Protein AF-0000000084948720 (afdb_homodimer)

Organism: Flavobacterium columnare (strain ATCC 49512 / CIP 103533 / TG 44/87) (NCBI:txid1041826)

Foldseek 3Di:
DPDDDDDDPPDDDDDDLVVVDDPPDCLVVLLVCLVPDDLVVLPNDPVLVPPPDPPQPDPSLLSSLVVVCVVVVHDQLQVSLVCLQPPSSNCSSNVSDRDHSVSNVVSCVVCVSSSVSVVVVVVVVVCVVCVVVCPPD/DPDDDDDDPPDDDDDDLVVVDDPPDCLVVLLVCLVPDDLVVLPNDPVLVPPPDPPRPDPSLLSSLVVVCVVVVHDQLQVSLVCLQPPSSNCSSNVSDRDHSVSNVVSCVVCVSSSVSVVVVVVVVVCVVCVVVCPPD

Structure (mmCIF, N/CA/C/O backbone):
data_AF-0000000084948720-model_v1
#
loop_
_entity.id
_entity.type
_entity.pdbx_description
1 polymer 'Transposase IS1182 family protein'
#
loop_
_atom_site.group_PDB
_atom_site.id
_atom_site.type_symbol
_atom_site.label_atom_id
_atom_site.label_alt_id
_atom_site.label_comp_id
_atom_site.label_asym_id
_atom_site.label_entity_id
_atom_site.label_seq_id
_atom_site.pdbx_PDB_ins_code
_atom_site.Cartn_x
_atom_site.Cartn_y
_atom_site.Cartn_z
_atom_site.occupancy
_atom_site.B_iso_or_equiv
_atom_site.auth_seq_id
_atom_site.auth_comp_id
_atom_site.auth_asym_id
_atom_site.auth_atom_id
_atom_site.pdbx_PDB_model_num
ATOM 1 N N . MET A 1 1 ? 8.641 -20.406 -23.344 1 39.19 1 MET A N 1
ATOM 2 C CA . MET A 1 1 ? 7.688 -19.406 -22.875 1 39.19 1 MET A CA 1
ATOM 3 C C . MET A 1 1 ? 8.391 -18.312 -22.078 1 39.19 1 MET A C 1
ATOM 5 O O . MET A 1 1 ? 9.242 -18.609 -21.234 1 39.19 1 MET A O 1
ATOM 9 N N . GLN A 1 2 ? 8.789 -17.219 -22.797 1 51.12 2 GLN A N 1
ATOM 10 C CA . GLN A 1 2 ? 9.609 -16.188 -22.156 1 51.12 2 GLN A CA 1
ATOM 11 C C . GLN A 1 2 ? 8.922 -15.609 -20.938 1 51.12 2 GLN A C 1
ATOM 13 O O . GLN A 1 2 ? 7.828 -15.055 -21.031 1 51.12 2 GLN A O 1
ATOM 18 N N . HIS A 1 3 ? 9.008 -16.359 -19.766 1 65.44 3 HIS A N 1
ATOM 19 C CA . HIS A 1 3 ? 8.344 -15.93 -18.547 1 65.44 3 HIS A CA 1
ATOM 20 C C . HIS A 1 3 ? 8.984 -14.648 -18 1 65.44 3 HIS A C 1
ATOM 22 O O . HIS A 1 3 ? 10.203 -14.477 -18.078 1 65.44 3 HIS A O 1
ATOM 28 N N . ILE A 1 4 ? 8.117 -13.648 -17.891 1 74.69 4 ILE A N 1
ATOM 29 C CA . ILE A 1 4 ? 8.586 -12.453 -17.203 1 74.69 4 ILE A CA 1
ATOM 30 C C . ILE A 1 4 ? 9.219 -12.836 -15.859 1 74.69 4 ILE A C 1
ATOM 32 O O . ILE A 1 4 ? 8.625 -13.578 -15.078 1 74.69 4 ILE A O 1
ATOM 36 N N . GLN A 1 5 ? 10.523 -12.477 -15.758 1 80.56 5 GLN A N 1
ATOM 37 C CA . GLN A 1 5 ? 11.234 -12.789 -14.523 1 80.56 5 GLN A CA 1
ATOM 38 C C . GLN A 1 5 ? 11.32 -11.57 -13.609 1 80.56 5 GLN A C 1
ATOM 40 O O . GLN A 1 5 ? 11.562 -10.453 -14.086 1 80.56 5 GLN A O 1
ATOM 45 N N . GLY A 1 6 ? 11.094 -11.836 -12.336 1 87.75 6 GLY A N 1
ATOM 46 C CA . GLY A 1 6 ? 11.211 -10.781 -11.344 1 87.75 6 GLY A CA 1
ATOM 47 C C . GLY A 1 6 ? 12.648 -10.531 -10.914 1 87.75 6 GLY A C 1
ATOM 48 O O . GLY A 1 6 ? 13.586 -10.93 -11.602 1 87.75 6 GLY A O 1
ATOM 49 N N . ILE A 1 7 ? 12.742 -9.625 -9.938 1 87.81 7 ILE A N 1
ATOM 50 C CA . ILE A 1 7 ? 14.031 -9.32 -9.328 1 87.81 7 ILE A CA 1
ATOM 51 C C . ILE A 1 7 ? 14.203 -10.141 -8.047 1 87.81 7 ILE A C 1
ATOM 53 O O . ILE A 1 7 ? 13.242 -10.344 -7.301 1 87.81 7 ILE A O 1
ATOM 57 N N . SER A 1 8 ? 15.406 -10.539 -7.855 1 92.38 8 SER A N 1
ATOM 58 C CA . SER A 1 8 ? 15.672 -11.273 -6.625 1 92.38 8 SER A CA 1
ATOM 59 C C . SER A 1 8 ? 15.375 -10.43 -5.395 1 92.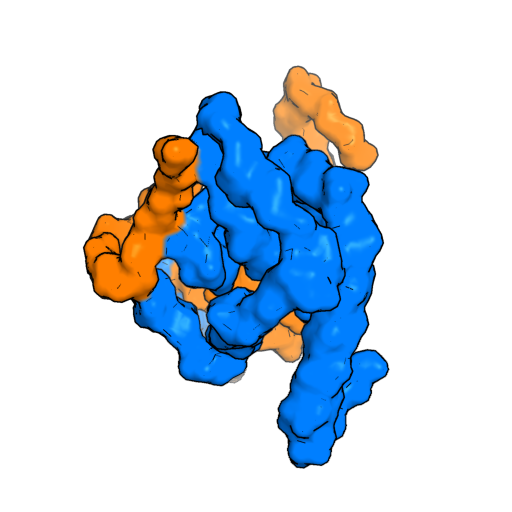38 8 SER A C 1
ATOM 61 O O . SER A 1 8 ? 15.75 -9.258 -5.34 1 92.38 8 SER A O 1
ATOM 63 N N . ARG A 1 9 ? 14.82 -11.078 -4.414 1 93.62 9 ARG A N 1
ATOM 64 C CA . ARG A 1 9 ? 14.508 -10.375 -3.174 1 93.62 9 ARG A CA 1
ATOM 65 C C . ARG A 1 9 ? 15.781 -9.984 -2.428 1 93.62 9 ARG A C 1
ATOM 67 O O . ARG A 1 9 ? 15.758 -9.102 -1.567 1 93.62 9 ARG A O 1
ATOM 74 N N . ASN A 1 10 ? 16.828 -10.656 -2.736 1 93.56 10 ASN A N 1
ATOM 75 C CA . ASN A 1 10 ? 18.078 -10.438 -2.004 1 93.56 10 ASN A CA 1
ATOM 76 C C . ASN A 1 10 ? 18.984 -9.445 -2.723 1 93.56 10 ASN A C 1
ATOM 78 O O . ASN A 1 10 ? 20.016 -9.039 -2.184 1 93.56 10 ASN A O 1
ATOM 82 N N . GLN A 1 11 ? 18.578 -9.039 -3.846 1 91.88 11 GLN A N 1
ATOM 83 C CA . GLN A 1 11 ? 19.375 -8.078 -4.602 1 91.88 11 GLN A CA 1
ATOM 84 C C . GLN A 1 11 ? 19.375 -6.711 -3.926 1 91.88 11 GLN A C 1
ATOM 86 O O . GLN A 1 11 ? 18.312 -6.168 -3.607 1 91.88 11 GLN A O 1
ATOM 91 N N . LEU A 1 12 ? 20.578 -6.188 -3.764 1 90.81 12 LEU A N 1
ATOM 92 C CA . LEU A 1 12 ? 20.719 -4.859 -3.178 1 90.81 12 LEU A CA 1
ATOM 93 C C . LEU A 1 12 ? 20.469 -3.775 -4.219 1 90.81 12 LEU A C 1
ATOM 95 O O . LEU A 1 12 ? 20.953 -3.869 -5.352 1 90.81 12 LEU A O 1
ATOM 99 N N . GLN A 1 13 ? 19.703 -2.834 -3.836 1 89.69 13 GLN A N 1
ATOM 100 C CA . GLN A 1 13 ? 19.453 -1.664 -4.672 1 89.69 13 GLN A CA 1
ATOM 101 C C . GLN A 1 13 ? 19.719 -0.373 -3.904 1 89.69 13 GLN A C 1
ATOM 103 O O . GLN A 1 13 ? 19.453 -0.295 -2.703 1 89.69 13 GLN A O 1
ATOM 108 N N . ALA A 1 14 ? 20.344 0.54 -4.559 1 91.81 14 ALA A N 1
ATOM 109 C CA . ALA A 1 14 ? 20.516 1.879 -4.008 1 91.81 14 ALA A CA 1
ATOM 110 C C . ALA A 1 14 ? 19.531 2.865 -4.613 1 91.81 14 ALA A C 1
ATOM 112 O O . ALA A 1 14 ? 19.469 3.035 -5.832 1 91.81 14 ALA A O 1
ATOM 113 N N . SER A 1 15 ? 18.703 3.406 -3.729 1 91.94 15 SER A N 1
ATOM 114 C CA . SER A 1 15 ? 17.703 4.348 -4.219 1 91.94 15 SER A CA 1
ATOM 115 C C . SER A 1 15 ? 17.172 5.234 -3.092 1 91.94 15 SER A C 1
ATOM 117 O O . SER A 1 15 ? 17.406 4.953 -1.915 1 91.94 15 SER A O 1
ATOM 119 N N . SER A 1 16 ? 16.578 6.395 -3.498 1 94.5 16 SER A N 1
ATOM 120 C CA . SER A 1 16 ? 15.906 7.285 -2.559 1 94.5 16 SER A CA 1
ATOM 121 C C . SER A 1 16 ? 14.391 7.18 -2.682 1 94.5 16 SER A C 1
ATOM 123 O O . SER A 1 16 ? 13.883 6.613 -3.65 1 94.5 16 SER A O 1
ATOM 125 N N . LEU A 1 17 ? 13.719 7.668 -1.707 1 94.06 17 LEU A N 1
ATOM 126 C CA . LEU A 1 17 ? 12.266 7.715 -1.8 1 94.06 17 LEU A CA 1
ATOM 127 C C . LEU A 1 17 ? 11.82 8.492 -3.037 1 94.06 17 LEU A C 1
ATOM 129 O O . LEU A 1 17 ? 10.852 8.117 -3.693 1 94.06 17 LEU A O 1
ATOM 133 N N . GLU A 1 18 ? 12.523 9.531 -3.328 1 95.88 18 GLU A N 1
ATOM 134 C CA . GLU A 1 18 ? 12.203 10.383 -4.469 1 95.88 18 GLU A CA 1
ATOM 135 C C . GLU A 1 18 ? 12.227 9.594 -5.773 1 95.88 18 GLU A C 1
ATOM 137 O O . GLU A 1 18 ? 11.391 9.812 -6.648 1 95.88 18 GLU A O 1
ATOM 142 N N . ASP A 1 19 ? 13.117 8.609 -5.828 1 94.56 19 ASP A N 1
ATOM 143 C CA . ASP A 1 19 ? 13.305 7.809 -7.035 1 94.56 19 ASP A CA 1
ATOM 144 C C . ASP A 1 19 ? 12.102 6.902 -7.281 1 94.56 19 ASP A C 1
ATOM 146 O O . ASP A 1 19 ? 11.883 6.441 -8.406 1 94.56 19 ASP A O 1
ATOM 150 N N . LYS A 1 20 ? 11.375 6.711 -6.281 1 94.06 20 LYS A N 1
ATOM 151 C CA . LYS A 1 20 ? 10.344 5.676 -6.355 1 94.06 20 LYS A CA 1
ATOM 152 C C . LYS A 1 20 ? 9 6.262 -6.781 1 94.06 20 LYS A C 1
ATOM 154 O O . LYS A 1 20 ? 8.062 5.523 -7.082 1 94.06 20 LYS A O 1
ATOM 159 N N . ILE A 1 21 ? 8.93 7.547 -6.777 1 96.81 21 ILE A N 1
ATOM 160 C CA . ILE A 1 21 ? 7.664 8.211 -7.055 1 96.81 21 ILE A CA 1
ATOM 161 C C . ILE A 1 21 ? 7.754 8.961 -8.383 1 96.81 21 ILE A C 1
ATOM 163 O O . ILE A 1 21 ? 8.656 9.781 -8.578 1 96.81 21 ILE A O 1
ATOM 167 N N . THR A 1 22 ? 6.84 8.68 -9.266 1 95.94 22 THR A N 1
ATOM 168 C CA . THR A 1 22 ? 6.824 9.352 -10.562 1 95.94 22 THR A CA 1
ATOM 169 C C . THR A 1 22 ? 6.398 10.805 -10.414 1 95.94 22 THR A C 1
ATOM 171 O O . THR A 1 22 ? 5.824 11.195 -9.391 1 95.94 22 THR A O 1
ATOM 174 N N . SER A 1 23 ? 6.625 11.625 -11.43 1 94.56 23 SER A N 1
ATOM 175 C CA . SER A 1 23 ? 6.348 13.062 -11.391 1 94.56 23 SER A CA 1
ATOM 176 C C . SER A 1 23 ? 4.848 13.328 -11.375 1 94.56 23 SER A C 1
ATOM 178 O O . SER A 1 23 ? 4.402 14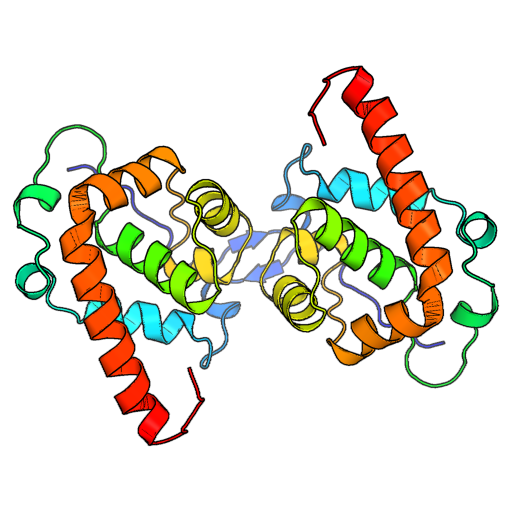.344 -10.836 1 94.56 23 SER A O 1
ATOM 180 N N . GLU A 1 24 ? 4.023 12.367 -11.859 1 94.38 24 GLU A N 1
ATOM 181 C CA . GLU A 1 24 ? 2.588 12.594 -11.984 1 94.38 24 GLU A CA 1
ATOM 182 C C . GLU A 1 24 ? 1.822 11.938 -10.844 1 94.38 24 GLU A C 1
ATOM 184 O O . GLU A 1 24 ? 0.59 11.914 -10.844 1 94.38 24 GLU A O 1
ATOM 189 N N . ASN A 1 25 ? 2.539 11.453 -9.961 1 96.44 25 ASN A N 1
ATOM 190 C CA . ASN A 1 25 ? 1.881 10.766 -8.859 1 96.44 25 ASN A CA 1
ATOM 191 C C . ASN A 1 25 ? 1.073 11.734 -8 1 96.44 25 ASN A C 1
ATOM 193 O O . ASN A 1 25 ? 1.585 12.773 -7.582 1 96.44 25 ASN A O 1
ATOM 197 N N . PRO A 1 26 ? -0.12 11.391 -7.656 1 95.62 26 PRO A N 1
ATOM 198 C CA . PRO A 1 26 ? -1.018 12.273 -6.914 1 95.62 26 PRO A CA 1
ATOM 199 C C . PRO A 1 26 ? -0.45 12.688 -5.559 1 95.62 26 PRO A C 1
ATOM 201 O O . PRO A 1 26 ? -0.83 13.734 -5.02 1 95.62 26 PRO A O 1
ATOM 204 N N . VAL A 1 27 ? 0.472 11.922 -5.016 1 97.56 27 VAL A N 1
ATOM 205 C CA . VAL A 1 27 ? 1.01 12.25 -3.699 1 97.56 27 VAL A CA 1
ATOM 206 C C . VAL A 1 27 ? 1.783 13.562 -3.771 1 97.56 27 VAL A C 1
ATOM 208 O O . VAL A 1 27 ? 1.899 14.281 -2.773 1 97.56 27 VAL A O 1
ATOM 211 N N . ARG A 1 28 ? 2.328 13.859 -4.898 1 96.88 28 ARG A N 1
ATOM 212 C CA . ARG A 1 28 ? 3.047 15.117 -5.066 1 96.88 28 ARG A CA 1
ATOM 213 C C . ARG A 1 28 ? 2.096 16.312 -4.984 1 96.88 28 ARG A C 1
ATOM 215 O O . ARG A 1 28 ? 2.453 17.359 -4.453 1 96.88 28 ARG A O 1
ATOM 222 N N . PHE A 1 29 ? 0.931 16.141 -5.477 1 95.56 29 PHE A N 1
ATOM 223 C CA . PHE A 1 29 ? -0.1 17.156 -5.367 1 95.56 29 PHE A CA 1
ATOM 224 C C . PHE A 1 29 ? -0.522 17.344 -3.916 1 95.56 29 PHE A C 1
ATOM 226 O O . PHE A 1 29 ? -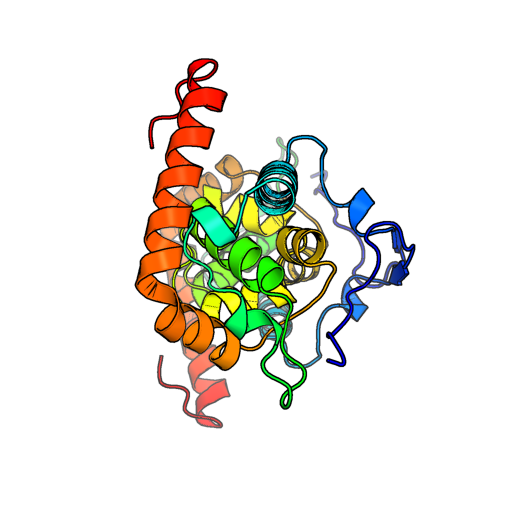0.64 18.484 -3.441 1 95.56 29 PHE A O 1
ATOM 233 N N . ILE A 1 30 ? -0.793 16.281 -3.24 1 97.56 30 ILE A N 1
ATOM 234 C CA . ILE A 1 30 ? -1.169 16.344 -1.832 1 97.56 30 ILE A CA 1
ATOM 235 C C . ILE A 1 30 ? -0.103 17.109 -1.049 1 97.56 30 ILE A C 1
ATOM 237 O O . ILE A 1 30 ? -0.424 18 -0.253 1 97.56 30 ILE A O 1
ATOM 241 N N . ASP A 1 31 ? 1.163 16.719 -1.281 1 97.44 31 ASP A N 1
ATOM 242 C CA . ASP A 1 31 ? 2.277 17.359 -0.587 1 97.44 31 ASP A CA 1
ATOM 243 C C . ASP A 1 31 ? 2.283 18.875 -0.828 1 97.44 31 ASP A C 1
ATOM 245 O O . ASP A 1 31 ? 2.393 19.656 0.117 1 97.44 31 ASP A O 1
ATOM 249 N N . ALA A 1 32 ? 2.139 19.297 -2.057 1 96.06 32 ALA A N 1
ATOM 250 C CA . ALA A 1 32 ? 2.119 20.703 -2.42 1 96.06 32 ALA A CA 1
ATOM 251 C C . ALA A 1 32 ? 0.935 21.422 -1.776 1 96.06 32 ALA A C 1
ATOM 253 O O . ALA A 1 32 ? 1.079 22.531 -1.253 1 96.06 32 ALA A O 1
ATOM 254 N N . PHE A 1 33 ? -0.193 20.812 -1.809 1 96.06 33 PHE A N 1
ATOM 255 C CA . PHE A 1 33 ? -1.41 21.391 -1.246 1 96.06 33 PHE A CA 1
ATOM 256 C C . PHE A 1 33 ? -1.247 21.656 0.247 1 96.06 33 PHE A C 1
ATOM 258 O O . PHE A 1 33 ? -1.542 22.75 0.728 1 96.06 33 PHE A O 1
ATOM 265 N N . VAL A 1 34 ? -0.787 20.672 0.999 1 96.25 34 VAL A N 1
ATOM 266 C CA . VAL A 1 34 ? -0.649 20.781 2.449 1 96.25 34 VAL A CA 1
ATOM 267 C C . VAL A 1 34 ? 0.397 21.828 2.795 1 96.25 34 VAL A C 1
ATOM 269 O O . VAL A 1 34 ? 0.261 22.547 3.793 1 96.25 34 VAL A O 1
ATOM 272 N N . GLU A 1 35 ? 1.423 21.953 1.987 1 94 35 GLU A N 1
ATOM 273 C CA . GLU A 1 35 ? 2.486 22.922 2.234 1 94 35 GLU A CA 1
ATOM 274 C C . GLU A 1 35 ? 1.992 24.344 2.021 1 94 35 GLU A C 1
ATOM 276 O O . GLU A 1 35 ? 2.559 25.297 2.57 1 94 35 GLU A O 1
ATOM 281 N N . HIS A 1 36 ? 0.927 24.469 1.307 1 93 36 HIS A N 1
ATOM 282 C CA . HIS A 1 36 ? 0.53 25.828 0.914 1 93 36 HIS A CA 1
ATOM 283 C C . HIS A 1 36 ? -0.769 26.234 1.599 1 93 36 HIS A C 1
ATOM 285 O O . HIS A 1 36 ? -1.138 27.406 1.581 1 93 36 HIS A O 1
ATOM 291 N N . ILE A 1 37 ? -1.363 25.375 2.158 1 92.19 37 ILE A N 1
ATOM 292 C CA . ILE A 1 37 ? -2.662 25.688 2.746 1 92.19 37 ILE A CA 1
ATOM 293 C C . ILE A 1 37 ? -2.469 26.5 4.02 1 92.19 37 ILE A C 1
ATOM 295 O O . ILE A 1 37 ? -1.477 26.328 4.734 1 92.19 37 ILE A O 1
ATOM 299 N N . ASP A 1 38 ? -3.418 27.406 4.281 1 90.75 38 ASP A N 1
ATOM 300 C CA . ASP A 1 38 ? -3.459 28.172 5.531 1 90.75 38 ASP A CA 1
ATOM 301 C C . ASP A 1 38 ? -4.242 27.406 6.605 1 90.75 38 ASP A C 1
ATOM 303 O O . ASP A 1 38 ? -5.473 27.484 6.648 1 90.75 38 ASP A O 1
ATOM 307 N N . LEU A 1 39 ? -3.568 26.828 7.469 1 89.25 39 LEU A N 1
ATOM 308 C CA . LEU A 1 39 ? -4.16 25.938 8.453 1 89.25 39 LEU A CA 1
ATOM 309 C C . LEU A 1 39 ? -5.074 26.703 9.406 1 89.25 39 LEU A C 1
ATOM 311 O O . LEU A 1 39 ? -6.078 26.156 9.875 1 89.25 39 LEU A O 1
ATOM 315 N N . GLN A 1 40 ? -4.672 27.891 9.695 1 87.12 40 GLN A N 1
ATOM 316 C CA . GLN A 1 40 ? -5.492 28.703 10.578 1 87.12 40 GLN A CA 1
ATOM 317 C C . GLN A 1 40 ? -6.859 28.984 9.961 1 87.12 40 GLN A C 1
ATOM 319 O O . GLN A 1 40 ? -7.883 28.906 10.648 1 87.12 40 GLN A O 1
ATOM 324 N N . LYS A 1 41 ? -6.805 29.219 8.742 1 88.25 41 LYS A N 1
ATOM 325 C CA . LYS A 1 41 ? -8.047 29.531 8.031 1 88.25 41 LYS A CA 1
ATOM 326 C C . LYS A 1 41 ? -8.953 28.297 7.949 1 88.25 41 LYS A C 1
ATOM 328 O O . LYS A 1 41 ? -10.18 28.438 7.898 1 88.25 41 LYS A O 1
ATOM 333 N N . VAL A 1 42 ? -8.336 27.219 8.031 1 89.88 42 VAL A N 1
ATOM 334 C CA . VAL A 1 42 ? -9.102 25.984 7.898 1 89.88 42 VAL A CA 1
ATOM 335 C C . VAL A 1 42 ? -9.617 25.547 9.266 1 89.88 42 VAL A C 1
ATOM 337 O O . VAL A 1 42 ? -10.523 24.703 9.359 1 89.88 42 VAL A O 1
ATOM 340 N N . GLY A 1 43 ? -9.156 26.141 10.328 1 87.5 43 GLY A N 1
ATOM 341 C CA . GLY A 1 43 ? -9.727 25.875 11.641 1 87.5 43 GLY A CA 1
ATOM 342 C C . GLY A 1 43 ? -8.773 25.156 12.57 1 87.5 43 GLY A C 1
ATOM 343 O O . GLY A 1 43 ? -9.164 24.719 13.656 1 87.5 43 GLY A O 1
ATOM 344 N N . PHE A 1 44 ? -7.586 24.922 12.031 1 85.06 44 PHE A N 1
ATOM 345 C CA . PHE A 1 44 ? -6.629 24.281 12.914 1 85.06 44 PHE A CA 1
ATOM 346 C C . PHE A 1 44 ? -5.984 25.297 13.852 1 85.06 44 PHE A C 1
ATOM 348 O O . PHE A 1 44 ? -5.535 26.359 13.406 1 85.06 44 PHE A O 1
ATOM 355 N N . THR A 1 45 ? -6.617 25.438 15.039 1 68.75 45 THR A N 1
ATOM 356 C CA . THR A 1 45 ? -6.215 26.453 16 1 68.75 45 THR A CA 1
ATOM 357 C C . THR A 1 45 ? -4.781 26.234 16.469 1 68.75 45 THR A C 1
ATOM 359 O O . THR A 1 45 ? -4.293 25.094 16.453 1 68.75 45 THR A O 1
ATOM 362 N N . ALA A 1 46 ? -3.998 27.328 16.641 1 55.16 46 ALA A N 1
ATOM 363 C CA . ALA A 1 46 ? -2.629 27.453 17.125 1 55.16 46 ALA A CA 1
ATOM 364 C C . ALA A 1 46 ? -2.373 26.484 18.281 1 55.16 46 ALA A C 1
ATOM 366 O O . ALA A 1 46 ? -1.23 26.094 18.531 1 55.16 46 ALA A O 1
ATOM 367 N N . VAL A 1 47 ? -3.291 26.172 19.156 1 48.88 47 VAL A N 1
ATOM 368 C CA . VAL A 1 47 ? -2.939 25.391 20.344 1 48.88 47 VAL A CA 1
ATOM 369 C C . VAL A 1 47 ? -2.393 24.031 19.922 1 48.88 47 VAL A C 1
ATOM 371 O O . VAL A 1 47 ? -1.63 23.406 20.672 1 48.88 47 VAL A O 1
ATOM 374 N N . ILE A 1 48 ? -2.832 23.516 18.891 1 48.97 48 ILE A N 1
ATOM 375 C CA . ILE A 1 48 ? -2.438 22.156 18.547 1 48.97 48 ILE A CA 1
ATOM 376 C C . ILE A 1 48 ? -0.92 22.078 18.391 1 48.97 48 ILE A C 1
ATOM 378 O O . ILE A 1 48 ? -0.312 21.047 18.641 1 48.97 48 ILE A O 1
ATOM 382 N N . LEU A 1 49 ? -0.314 23.141 17.859 1 45.09 49 LEU A N 1
ATOM 383 C CA . LEU A 1 49 ? 1.142 23.141 17.766 1 45.09 49 LEU A CA 1
ATOM 384 C C . LEU A 1 49 ? 1.774 23.078 19.156 1 45.09 49 LEU A C 1
ATOM 386 O O . LEU A 1 49 ? 2.906 22.609 19.297 1 45.09 49 LEU A O 1
ATOM 390 N N . LYS A 1 50 ? 1.31 23.875 20.031 1 45.03 50 LYS A N 1
ATOM 391 C CA . LYS A 1 50 ? 2.062 24.109 21.266 1 45.03 50 LYS A CA 1
ATOM 392 C C . LYS A 1 50 ? 1.88 22.953 22.25 1 45.03 50 LYS A C 1
ATOM 394 O O . LYS A 1 50 ? 2.209 23.062 23.422 1 45.03 50 LYS A O 1
ATOM 399 N N . LYS A 1 51 ? 1.073 21.953 21.969 1 46.78 51 LYS A N 1
ATOM 400 C CA . LYS A 1 51 ? 0.97 21.172 23.188 1 46.78 51 LYS A CA 1
ATOM 401 C C . LYS A 1 51 ? 2.307 20.531 23.547 1 46.78 51 LYS A C 1
ATOM 403 O O . LYS A 1 51 ? 2.906 19.828 22.734 1 46.78 51 LYS A O 1
ATOM 408 N N . GLU A 1 52 ? 3.008 20.922 24.5 1 44.41 52 GLU A N 1
ATOM 409 C CA . GLU A 1 52 ? 4.305 20.766 25.156 1 44.41 52 GLU A CA 1
ATOM 410 C C . GLU A 1 52 ? 4.688 19.297 25.281 1 44.41 52 GLU A C 1
ATOM 412 O O . GLU A 1 52 ? 5.875 18.969 25.328 1 44.41 52 GLU A O 1
ATOM 417 N N . GLY A 1 53 ? 3.842 18.312 25.797 1 45.06 53 GLY A N 1
ATOM 418 C CA . GLY A 1 53 ? 4.434 17.125 26.391 1 45.06 53 GLY A CA 1
ATOM 419 C C . GLY A 1 53 ? 4.828 16.094 25.359 1 45.06 53 GLY A C 1
ATOM 420 O O . GLY A 1 53 ? 5.953 15.578 25.391 1 45.06 53 GLY A O 1
ATOM 421 N N . ARG A 1 54 ? 3.9 15.086 24.812 1 48.88 54 ARG A N 1
ATOM 422 C CA . ARG A 1 54 ? 4.266 13.906 24.031 1 48.88 54 ARG A CA 1
ATOM 423 C C . ARG A 1 54 ? 4.754 14.305 22.641 1 48.88 54 ARG A C 1
ATOM 425 O O . ARG A 1 54 ? 4.199 15.203 22.016 1 48.88 54 ARG A O 1
ATOM 432 N N . PRO A 1 55 ? 6.047 13.891 22.469 1 53.91 55 PRO A N 1
ATOM 433 C CA . PRO A 1 55 ? 6.543 14.195 21.125 1 53.91 55 PRO A CA 1
ATOM 434 C C . PRO A 1 55 ? 5.438 14.203 20.062 1 53.91 55 PRO A C 1
ATOM 436 O O . PRO A 1 55 ? 4.637 13.266 20 1 53.91 55 PRO A O 1
ATOM 439 N N . SER A 1 56 ? 4.832 15.414 19.781 1 69.12 56 SER A N 1
ATOM 440 C CA . SER A 1 56 ? 3.611 15.578 18.984 1 69.12 56 SER A CA 1
ATOM 441 C C . SER A 1 56 ? 3.92 15.641 17.5 1 69.12 56 SER A C 1
ATOM 443 O O . SER A 1 56 ? 4.965 16.156 17.094 1 69.12 56 SER A O 1
ATOM 445 N N . PHE A 1 57 ? 3.502 14.656 16.656 1 83.31 57 PHE A N 1
ATOM 446 C CA . PHE A 1 57 ? 3.588 14.742 15.203 1 83.31 57 PHE A CA 1
ATOM 447 C C . PHE A 1 57 ? 3.15 16.109 14.711 1 83.31 57 PHE A C 1
ATOM 449 O O . PHE A 1 57 ? 2.277 16.75 15.312 1 83.31 57 PHE A O 1
ATOM 456 N N . ASN A 1 58 ? 3.953 16.562 13.773 1 87.75 58 ASN A N 1
ATOM 457 C CA . ASN A 1 58 ? 3.479 17.734 13.047 1 87.75 58 ASN A CA 1
ATOM 458 C C . ASN A 1 58 ? 2.08 17.516 12.484 1 87.75 58 ASN A C 1
ATOM 460 O O . ASN A 1 58 ? 1.767 16.438 12 1 87.75 58 ASN A O 1
ATOM 464 N N . ILE A 1 59 ? 1.228 18.516 12.578 1 91.31 59 ILE A N 1
ATOM 465 C CA . ILE A 1 59 ? -0.154 18.438 12.117 1 91.31 59 ILE A CA 1
ATOM 466 C C . ILE A 1 59 ? -0.181 18.031 10.648 1 91.31 59 ILE A C 1
ATOM 468 O O . ILE A 1 59 ? -1.085 17.328 10.203 1 91.31 59 ILE A O 1
ATOM 472 N N . GLN A 1 60 ? 0.798 18.453 9.914 1 93.75 60 GLN A N 1
ATOM 473 C CA . GLN A 1 60 ? 0.854 18.203 8.477 1 93.75 60 GLN A CA 1
ATOM 474 C C . GLN A 1 60 ? 0.903 16.703 8.18 1 93.75 60 GLN A C 1
ATOM 476 O O . GLN A 1 60 ? 0.416 16.266 7.145 1 93.75 60 GLN A O 1
ATOM 481 N N . VAL A 1 61 ? 1.521 15.984 9.109 1 95.88 61 VAL A N 1
ATOM 482 C CA . VAL A 1 61 ? 1.618 14.539 8.961 1 95.88 61 VAL A CA 1
ATOM 483 C C . VAL A 1 61 ? 0.218 13.93 8.891 1 95.88 61 VAL A C 1
ATOM 485 O O . VAL A 1 61 ? -0.077 13.141 7.988 1 95.88 61 VAL A O 1
ATOM 488 N N . PHE A 1 62 ? -0.643 14.398 9.727 1 96.38 62 PHE A N 1
ATOM 489 C CA . PHE A 1 62 ? -1.994 13.859 9.789 1 96.38 62 PHE A CA 1
ATOM 490 C C . PHE A 1 62 ? -2.824 14.336 8.602 1 96.38 62 PHE A C 1
ATOM 492 O O . PHE A 1 62 ? -3.619 13.578 8.047 1 96.38 62 PHE A O 1
ATOM 499 N N . LEU A 1 63 ? -2.631 15.539 8.195 1 97 63 LEU A N 1
ATOM 500 C CA . LEU A 1 63 ? -3.352 16.047 7.035 1 97 63 LEU A CA 1
ATOM 501 C C . LEU A 1 63 ? -3.021 15.234 5.789 1 97 63 LEU A C 1
ATOM 503 O O . LEU A 1 63 ? -3.92 14.844 5.039 1 97 63 LEU A O 1
ATOM 507 N N . LYS A 1 64 ? -1.729 14.977 5.625 1 98.06 64 LYS A N 1
ATOM 508 C CA . LYS A 1 64 ? -1.28 14.18 4.484 1 98.06 64 LYS A CA 1
ATOM 509 C C . LYS A 1 64 ? -1.868 12.773 4.527 1 98.06 64 LYS A C 1
ATOM 511 O O . LYS A 1 64 ? -2.312 12.25 3.502 1 98.06 64 LYS A O 1
ATOM 516 N N . ILE A 1 65 ? -1.925 12.172 5.668 1 98.44 65 ILE A N 1
ATOM 517 C CA . ILE A 1 65 ? -2.48 10.836 5.84 1 98.44 65 ILE A CA 1
ATOM 518 C C . ILE A 1 65 ? -3.953 10.828 5.438 1 98.44 65 ILE A C 1
ATOM 520 O O . ILE A 1 65 ? -4.387 9.984 4.648 1 98.44 65 ILE A O 1
ATOM 524 N N . TYR A 1 66 ? -4.695 11.773 5.922 1 98.12 66 TYR A N 1
ATOM 525 C CA . TYR A 1 66 ? -6.137 11.773 5.703 1 98.12 66 TYR A CA 1
ATOM 526 C C . TYR A 1 66 ? -6.469 12.125 4.258 1 98.12 66 TYR A C 1
ATOM 528 O O . TYR A 1 66 ? -7.41 11.578 3.68 1 98.12 66 TYR A O 1
ATOM 536 N N . LEU A 1 67 ? -5.766 13.023 3.672 1 98.06 67 LEU A N 1
ATOM 537 C CA . LEU A 1 67 ? -6.004 13.344 2.27 1 98.06 67 LEU A CA 1
ATOM 538 C C . LEU A 1 67 ? -5.664 12.164 1.371 1 98.06 67 LEU A C 1
ATOM 540 O O . LEU A 1 67 ? -6.375 11.883 0.404 1 98.06 67 LEU A O 1
ATOM 544 N N . TYR A 1 68 ? -4.52 11.492 1.703 1 98.56 68 TYR A N 1
ATOM 545 C CA . TYR A 1 68 ? -4.188 10.281 0.963 1 98.56 68 TYR A CA 1
ATOM 546 C C . TYR A 1 68 ? -5.297 9.25 1.09 1 98.56 68 TYR A C 1
ATOM 548 O O . TYR A 1 68 ? -5.691 8.625 0.099 1 98.56 68 TYR A O 1
ATOM 556 N N . GLY A 1 69 ? -5.742 9.062 2.346 1 98 69 GLY A N 1
ATOM 557 C CA . GLY A 1 69 ? -6.855 8.156 2.566 1 98 69 GLY A CA 1
ATOM 558 C C . GLY A 1 69 ? -8.086 8.508 1.746 1 98 69 GLY A C 1
ATOM 559 O O . GLY A 1 69 ? -8.719 7.629 1.159 1 98 69 GLY A O 1
ATOM 560 N N . TYR A 1 70 ? -8.336 9.773 1.726 1 96.31 70 TYR A N 1
ATOM 561 C CA . TYR A 1 70 ? -9.484 10.258 0.966 1 96.31 70 TYR A CA 1
ATOM 562 C C . TYR A 1 70 ? -9.359 9.883 -0.506 1 96.31 70 TYR A C 1
ATOM 564 O O . TYR A 1 70 ? -10.297 9.344 -1.099 1 96.31 70 TYR A O 1
ATOM 572 N N . LEU A 1 71 ? -8.234 10.055 -1.12 1 95.25 71 LEU A N 1
ATOM 573 C CA . LEU A 1 71 ? -8.023 9.82 -2.545 1 95.25 71 LEU A CA 1
ATOM 574 C C . LEU A 1 71 ? -8.055 8.328 -2.859 1 95.25 71 LEU A C 1
ATOM 576 O O . LEU A 1 71 ? -8.375 7.934 -3.984 1 95.25 71 LEU A O 1
ATOM 580 N N . ASN A 1 72 ? -7.738 7.504 -1.861 1 96.12 72 ASN A N 1
ATOM 581 C CA . ASN A 1 72 ? -7.586 6.078 -2.129 1 96.12 72 ASN A CA 1
ATOM 582 C C . ASN A 1 72 ? -8.672 5.258 -1.44 1 96.12 72 ASN A C 1
ATOM 584 O O . ASN A 1 72 ? -8.602 4.031 -1.395 1 96.12 72 ASN A O 1
ATOM 588 N N . GLY A 1 73 ? -9.633 5.898 -0.82 1 94.88 73 GLY A N 1
ATOM 589 C CA . GLY A 1 73 ? -10.773 5.23 -0.221 1 94.88 73 GLY A CA 1
ATOM 590 C C . GLY A 1 73 ? -10.438 4.5 1.063 1 94.88 73 GLY A C 1
ATOM 591 O O . GLY A 1 73 ? -10.992 3.441 1.349 1 94.88 73 GLY A O 1
ATOM 592 N N . ILE A 1 74 ? -9.5 4.992 1.805 1 96.81 74 ILE A N 1
ATOM 593 C CA . ILE A 1 74 ? -9.094 4.379 3.064 1 96.81 74 ILE A CA 1
ATOM 594 C C . ILE A 1 74 ? -9.547 5.254 4.234 1 96.81 74 ILE A C 1
ATOM 596 O O . ILE A 1 74 ? -9.055 6.375 4.402 1 96.81 74 ILE A O 1
ATOM 600 N N . ARG A 1 75 ? -10.391 4.688 5.121 1 95.56 75 ARG A N 1
ATOM 601 C CA . ARG A 1 75 ? -11 5.527 6.148 1 95.56 75 ARG A CA 1
ATOM 602 C C . ARG A 1 75 ? -10.539 5.102 7.539 1 95.56 75 ARG A C 1
ATOM 604 O O . ARG A 1 75 ? -10.398 5.941 8.438 1 95.56 75 ARG A O 1
ATOM 611 N N . SER A 1 76 ? -10.359 3.826 7.75 1 96.56 76 SER A N 1
ATOM 612 C CA . SER A 1 76 ? -10.039 3.354 9.094 1 96.56 76 SER A CA 1
ATOM 613 C C . SER A 1 76 ? -8.609 3.727 9.484 1 96.56 76 SER A C 1
ATOM 615 O O . SER A 1 76 ? -7.695 3.631 8.664 1 96.56 76 SER A O 1
ATOM 617 N N . SER A 1 77 ? -8.453 4.16 10.703 1 98.06 77 SER A N 1
ATOM 618 C CA . SER A 1 77 ? -7.141 4.559 11.211 1 98.06 77 SER A CA 1
ATOM 619 C C . SER A 1 77 ? -6.164 3.387 11.211 1 98.06 77 SER A C 1
ATOM 621 O O . SER A 1 77 ? -4.973 3.564 10.961 1 98.06 77 SER A O 1
ATOM 623 N N . ARG A 1 78 ? -6.66 2.193 11.492 1 97.12 78 ARG A N 1
ATOM 624 C CA . ARG A 1 78 ? -5.816 1.003 11.469 1 97.12 78 ARG A CA 1
ATOM 625 C C . ARG A 1 78 ? -5.301 0.728 10.055 1 97.12 78 ARG A C 1
ATOM 627 O O . ARG A 1 78 ? -4.129 0.39 9.875 1 97.12 78 ARG A O 1
ATOM 634 N N . LYS A 1 79 ? -6.133 0.881 9.078 1 97.81 79 LYS A N 1
ATOM 635 C CA . LYS A 1 79 ? -5.703 0.71 7.695 1 97.81 79 LYS A CA 1
ATOM 636 C C . LYS A 1 79 ? -4.711 1.796 7.289 1 97.81 79 LYS A C 1
ATOM 638 O O . LYS A 1 79 ? -3.73 1.519 6.594 1 97.81 79 LYS A O 1
ATOM 643 N N . LEU A 1 80 ? -4.977 3.006 7.727 1 98.56 80 LEU A N 1
ATOM 644 C CA . LEU A 1 80 ? -4.074 4.109 7.414 1 98.56 80 LEU A CA 1
ATOM 645 C C . LEU A 1 80 ? -2.693 3.865 8.016 1 98.56 80 LEU A C 1
ATOM 647 O O . LEU A 1 80 ? -1.676 4.133 7.371 1 98.56 80 LEU A O 1
ATOM 651 N N . GLU A 1 81 ? -2.658 3.383 9.258 1 98.31 81 GLU A N 1
ATOM 652 C CA . GLU A 1 81 ? -1.392 3.023 9.883 1 98.31 81 GLU A CA 1
ATOM 653 C C . GLU A 1 81 ? -0.642 1.981 9.055 1 98.31 81 GLU A C 1
ATOM 655 O O . GLU A 1 81 ? 0.561 2.117 8.82 1 98.31 81 GLU A O 1
ATOM 660 N N 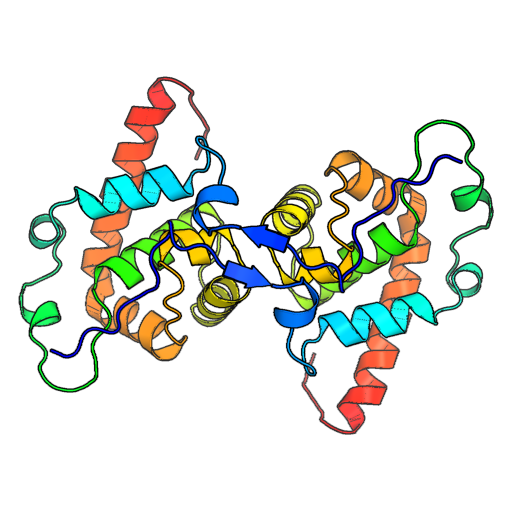. LYS A 1 82 ? -1.344 0.953 8.578 1 97.62 82 LYS A N 1
ATOM 661 C CA . LYS A 1 82 ? -0.73 -0.091 7.758 1 97.62 82 LYS A CA 1
ATOM 662 C C . LYS A 1 82 ? -0.148 0.49 6.473 1 97.62 82 LYS A C 1
ATOM 664 O O . LYS A 1 82 ? 0.943 0.102 6.051 1 97.62 82 LYS A O 1
ATOM 669 N N . GLU A 1 83 ? -0.871 1.376 5.902 1 98.19 83 GLU A N 1
ATOM 670 C CA . GLU A 1 83 ? -0.391 2.018 4.68 1 98.19 83 GLU A CA 1
ATOM 671 C C . GLU A 1 83 ? 0.888 2.809 4.941 1 98.19 83 GLU A C 1
ATOM 673 O O . GLU A 1 83 ? 1.779 2.854 4.09 1 98.19 83 GLU A O 1
ATOM 678 N N . CYS A 1 84 ? 1.051 3.434 6.094 1 98.06 84 CYS A N 1
ATOM 679 C CA . CYS A 1 84 ? 2.256 4.188 6.422 1 98.06 84 CYS A CA 1
ATOM 680 C C . CYS A 1 84 ? 3.48 3.277 6.43 1 98.06 84 CYS A C 1
ATOM 682 O O . CYS A 1 84 ? 4.598 3.73 6.168 1 98.06 84 CYS A O 1
ATOM 684 N N . ILE A 1 85 ? 3.238 2.029 6.633 1 97 85 ILE A N 1
ATOM 685 C CA . ILE A 1 85 ? 4.336 1.085 6.812 1 97 85 ILE A CA 1
ATOM 686 C C . ILE A 1 85 ? 4.664 0.417 5.48 1 97 85 ILE A C 1
ATOM 688 O O . ILE A 1 85 ? 5.836 0.289 5.113 1 97 85 ILE A O 1
ATOM 692 N N . ARG A 1 86 ? 3.676 0.12 4.691 1 97.81 86 ARG A N 1
ATOM 693 C CA . ARG A 1 86 ? 3.908 -0.8 3.584 1 97.81 86 ARG A CA 1
ATOM 694 C C . ARG A 1 86 ? 3.799 -0.082 2.244 1 97.81 86 ARG A C 1
ATOM 696 O O . ARG A 1 86 ? 4.164 -0.635 1.205 1 97.81 86 ARG A O 1
ATOM 703 N N . ASN A 1 87 ? 3.318 1.109 2.168 1 98.25 87 ASN A N 1
ATOM 704 C CA . ASN A 1 87 ? 3.02 1.858 0.951 1 98.25 87 ASN A CA 1
ATOM 705 C C . ASN A 1 87 ? 4.094 2.902 0.658 1 98.25 87 ASN A C 1
ATOM 707 O O . ASN A 1 87 ? 4.289 3.836 1.438 1 98.25 87 ASN A O 1
ATOM 711 N N . ILE A 1 88 ? 4.758 2.773 -0.483 1 97.69 88 ILE A N 1
ATOM 712 C CA . ILE A 1 88 ? 5.902 3.631 -0.787 1 97.69 88 ILE A CA 1
ATOM 713 C C . ILE A 1 88 ? 5.422 5.059 -1.035 1 97.69 88 ILE A C 1
ATOM 715 O O . ILE A 1 88 ? 6.164 6.016 -0.806 1 97.69 88 ILE A O 1
ATOM 719 N N . GLU A 1 89 ? 4.234 5.227 -1.582 1 98.38 89 GLU A N 1
ATOM 720 C CA . GLU A 1 89 ? 3.67 6.562 -1.765 1 98.38 89 GLU A CA 1
ATOM 721 C C . GLU A 1 89 ? 3.504 7.277 -0.428 1 98.38 89 GLU A C 1
ATOM 723 O O . GLU A 1 89 ? 3.871 8.445 -0.294 1 98.38 89 GLU A O 1
ATOM 728 N N . MET A 1 90 ? 3.006 6.559 0.512 1 98.44 90 MET A N 1
ATOM 729 C CA . MET A 1 90 ? 2.84 7.121 1.85 1 98.44 90 MET A CA 1
ATOM 730 C C . MET A 1 90 ? 4.195 7.414 2.488 1 98.44 90 MET A C 1
ATOM 732 O O . MET A 1 90 ? 4.367 8.445 3.139 1 98.44 90 MET A O 1
ATOM 736 N N . GLN A 1 91 ? 5.09 6.504 2.318 1 97.69 91 GLN A N 1
ATOM 737 C CA . GLN A 1 91 ? 6.43 6.699 2.855 1 97.69 91 GLN A CA 1
ATOM 738 C C . GLN A 1 91 ? 7.078 7.953 2.27 1 97.69 91 GLN A C 1
ATOM 740 O O . GLN A 1 91 ? 7.738 8.711 2.984 1 97.69 91 GLN A O 1
ATOM 745 N N . TRP A 1 92 ? 6.879 8.133 1.021 1 98.06 92 TRP A N 1
ATOM 746 C CA . TRP A 1 92 ? 7.367 9.344 0.375 1 98.06 92 TRP A CA 1
ATOM 747 C C . TRP A 1 92 ? 6.676 10.578 0.939 1 98.06 92 TRP A C 1
ATOM 749 O O . TRP A 1 92 ? 7.332 11.555 1.306 1 98.06 92 TRP A O 1
ATOM 759 N N . LEU A 1 93 ? 5.402 10.539 1.045 1 98.06 93 LEU A N 1
ATOM 760 C CA . LEU A 1 93 ? 4.562 11.656 1.448 1 98.06 93 LEU A CA 1
ATOM 761 C C . LEU A 1 93 ? 4.887 12.094 2.873 1 98.06 93 LEU A C 1
ATOM 763 O O . LEU A 1 93 ? 4.926 13.297 3.164 1 98.06 93 LEU A O 1
ATOM 767 N N . LEU A 1 94 ? 5.199 11.133 3.73 1 97.5 94 LEU A N 1
ATOM 768 C CA . LEU A 1 94 ? 5.379 11.398 5.152 1 97.5 94 LEU A CA 1
ATOM 769 C C . LEU A 1 94 ? 6.859 11.406 5.523 1 97.5 94 LEU A C 1
ATOM 771 O O . LEU A 1 94 ? 7.211 11.523 6.699 1 97.5 94 LEU A O 1
ATOM 775 N N . GLU A 1 95 ? 7.68 11.219 4.531 1 96.12 95 GLU A N 1
ATOM 776 C CA . GLU A 1 95 ? 9.117 11.125 4.777 1 96.12 95 GLU A CA 1
ATOM 777 C C . GLU A 1 95 ? 9.438 10.039 5.797 1 96.12 95 GLU A C 1
ATOM 779 O O . GLU A 1 95 ? 10.219 10.25 6.723 1 96.12 95 GLU A O 1
ATOM 784 N N . ASP A 1 96 ? 8.633 9 5.742 1 95.19 96 ASP A N 1
ATOM 785 C CA . ASP A 1 96 ? 8.812 7.75 6.465 1 95.19 96 ASP A CA 1
ATOM 786 C C . ASP A 1 96 ? 8.438 7.902 7.934 1 95.19 96 ASP A C 1
ATOM 788 O O . ASP A 1 96 ? 8.867 7.113 8.781 1 95.19 96 ASP A O 1
ATOM 792 N N . ILE A 1 97 ? 7.758 8.992 8.242 1 95.62 97 ILE A N 1
ATOM 793 C CA . ILE A 1 97 ? 7.113 9.07 9.547 1 95.62 97 ILE A CA 1
ATOM 794 C C . ILE A 1 97 ? 5.926 8.117 9.594 1 95.62 97 ILE A C 1
ATOM 796 O O . ILE A 1 97 ? 5.156 8.016 8.633 1 95.62 97 ILE A O 1
ATOM 800 N N . ARG A 1 98 ? 5.781 7.395 10.719 1 96.12 98 ARG A N 1
ATOM 801 C CA . ARG A 1 98 ? 4.766 6.352 10.828 1 96.12 98 ARG A CA 1
ATOM 802 C C . ARG A 1 98 ? 3.979 6.484 12.125 1 96.12 98 ARG A C 1
ATOM 804 O O . ARG A 1 98 ? 4.246 5.777 13.102 1 96.12 98 ARG A O 1
ATOM 811 N N . PRO A 1 99 ? 3.047 7.324 12.117 1 95.94 99 PRO A N 1
ATOM 812 C CA . PRO A 1 99 ? 2.203 7.422 13.312 1 95.94 99 PRO A CA 1
ATOM 813 C C . PRO A 1 99 ? 1.382 6.16 13.562 1 95.94 99 PRO A C 1
ATOM 815 O O . PRO A 1 99 ? 0.973 5.488 12.609 1 95.94 99 PRO A O 1
ATOM 818 N N . ASN A 1 100 ? 1.125 5.844 14.805 1 95.81 100 ASN A N 1
ATOM 819 C CA . ASN A 1 100 ? 0.278 4.703 15.141 1 95.81 100 ASN A CA 1
ATOM 820 C C . ASN A 1 100 ? -1.203 5.047 15.016 1 95.81 100 ASN A C 1
ATOM 822 O O . ASN A 1 100 ? -1.562 6.219 14.883 1 95.81 100 ASN A O 1
ATOM 826 N N . TYR A 1 101 ? -2.049 4.043 14.992 1 97.38 101 TYR A N 1
ATOM 827 C CA . TYR A 1 101 ? -3.463 4.246 14.703 1 97.38 101 TYR A CA 1
ATOM 828 C C . TYR A 1 101 ? -4.133 5.062 15.805 1 97.38 101 TYR A C 1
ATOM 830 O O . TYR A 1 101 ? -5.07 5.816 15.539 1 97.38 101 TYR A O 1
ATOM 838 N N . HIS A 1 102 ? -3.672 4.977 17.047 1 96.81 102 HIS A N 1
ATOM 839 C CA . HIS A 1 102 ? -4.266 5.785 18.109 1 96.81 102 HIS A CA 1
ATOM 840 C C . HIS A 1 102 ? -4.074 7.273 17.844 1 96.81 102 HIS A C 1
ATOM 842 O O . HIS A 1 102 ? -5.02 8.055 17.969 1 96.81 102 HIS A O 1
ATOM 848 N N . SER A 1 103 ? -2.832 7.648 17.438 1 94.81 103 SER A N 1
ATOM 849 C CA . SER A 1 103 ? -2.543 9.047 17.141 1 94.81 103 SER A CA 1
ATOM 850 C C . SER A 1 103 ? -3.387 9.547 15.969 1 94.81 103 SER A C 1
ATOM 852 O O . SER A 1 103 ? -3.902 10.672 16 1 94.81 103 SER A O 1
ATOM 854 N N . ILE A 1 104 ? -3.555 8.688 14.977 1 96.69 104 ILE A N 1
ATOM 855 C CA . ILE A 1 104 ? -4.336 9.031 13.797 1 96.69 104 ILE A CA 1
ATOM 856 C C . ILE A 1 104 ? -5.797 9.234 14.18 1 96.69 104 ILE A C 1
ATOM 858 O O . ILE A 1 104 ? -6.41 10.242 13.82 1 96.69 104 ILE A O 1
ATOM 862 N N . SER A 1 105 ? -6.277 8.32 14.938 1 96.75 105 SER A N 1
ATOM 863 C CA . SER A 1 105 ? -7.668 8.367 15.367 1 96.75 105 SER A CA 1
ATOM 864 C C . SER A 1 105 ? -7.926 9.562 16.281 1 96.75 105 SER A C 1
ATOM 866 O O . SER A 1 105 ? -8.93 10.266 16.141 1 96.75 105 SER A O 1
ATOM 868 N N . ASP A 1 106 ? -7.059 9.766 17.219 1 94.75 106 ASP A N 1
ATOM 869 C CA . ASP A 1 106 ? -7.203 10.875 18.156 1 94.75 106 ASP A CA 1
ATOM 870 C C . ASP A 1 106 ? -7.203 12.211 17.438 1 94.75 106 ASP A C 1
ATOM 872 O O . ASP A 1 106 ? -7.965 13.117 17.781 1 94.75 106 ASP A O 1
ATOM 876 N N . PHE A 1 107 ? -6.355 12.32 16.531 1 94 107 PHE A N 1
ATOM 877 C CA . PHE A 1 107 ? -6.305 13.555 15.758 1 94 107 PHE A CA 1
ATOM 878 C C . PHE A 1 107 ? -7.652 13.844 15.102 1 94 107 PHE A C 1
ATOM 880 O O . PHE A 1 107 ? -8.125 14.977 15.125 1 94 107 PHE A O 1
ATOM 887 N N . ARG A 1 108 ? -8.172 12.883 14.43 1 95.12 108 ARG A N 1
ATOM 888 C CA . ARG A 1 108 ? -9.461 13.055 13.781 1 95.12 108 ARG A CA 1
ATOM 889 C C . ARG A 1 108 ? -10.539 13.453 14.781 1 95.12 108 ARG A C 1
ATOM 891 O O . ARG A 1 108 ? -11.352 14.344 14.508 1 95.12 108 ARG A O 1
ATOM 898 N N . LYS A 1 109 ? -10.586 12.766 15.852 1 94.75 109 LYS A N 1
ATOM 899 C CA . LYS A 1 109 ? -11.57 13.055 16.891 1 94.75 109 LYS A CA 1
ATOM 900 C C . LYS A 1 109 ? -11.438 14.5 17.391 1 94.75 109 LYS A C 1
ATOM 902 O O . LYS A 1 109 ? -12.445 15.195 17.562 1 94.75 109 LYS A O 1
ATOM 907 N N . ASP A 1 110 ? -10.258 14.922 17.594 1 92.62 110 ASP A N 1
ATOM 908 C CA . ASP A 1 110 ? -9.984 16.234 18.172 1 92.62 110 ASP A CA 1
ATOM 909 C C . ASP A 1 110 ? -10.156 17.344 17.141 1 92.62 110 ASP A C 1
ATOM 911 O O . ASP A 1 110 ? -10.273 18.516 17.5 1 92.62 110 ASP A O 1
ATOM 915 N N . ASN A 1 111 ? -10.117 16.984 15.875 1 93.81 111 ASN A N 1
ATOM 916 C CA . ASN A 1 111 ? -10.117 18 14.836 1 93.81 111 ASN A CA 1
ATOM 917 C C . ASN A 1 111 ? -11.164 17.719 13.766 1 93.81 111 ASN A C 1
ATOM 919 O O . ASN A 1 111 ? -10.93 17.953 12.578 1 93.81 111 ASN A O 1
ATOM 923 N N . SER A 1 112 ? -12.297 17.172 14.125 1 94.12 112 SER A N 1
ATOM 924 C CA . SER A 1 112 ? -13.312 16.703 13.188 1 94.12 112 SER A CA 1
ATOM 925 C C . SER A 1 112 ? -13.812 17.828 12.297 1 94.12 112 SER A C 1
ATOM 927 O O . SER A 1 112 ? -13.898 17.688 11.078 1 94.12 112 SER A O 1
ATOM 929 N N . ASN A 1 113 ? -14.109 18.969 12.867 1 94.69 113 ASN A N 1
ATOM 930 C CA . ASN A 1 113 ? -14.625 20.094 12.094 1 94.69 113 ASN A CA 1
ATOM 931 C C . ASN A 1 113 ? -13.57 20.641 11.141 1 94.69 113 ASN A C 1
ATOM 933 O O . ASN A 1 113 ? -13.867 20.953 9.984 1 94.69 113 ASN A O 1
ATOM 937 N N . ALA A 1 114 ? -12.375 20.812 11.633 1 94.75 114 ALA A N 1
ATOM 938 C CA . ALA A 1 114 ? -11.281 21.328 10.812 1 94.75 114 ALA A CA 1
ATOM 939 C C . ALA A 1 114 ? -11 20.391 9.633 1 94.75 114 ALA A C 1
ATOM 941 O O . ALA A 1 114 ? -10.742 20.859 8.516 1 94.75 114 ALA A O 1
ATOM 942 N N . LEU A 1 115 ? -11.086 19.156 9.875 1 95.75 115 LEU A N 1
ATOM 943 C CA . LEU A 1 115 ? -10.852 18.172 8.828 1 95.75 115 LEU A CA 1
ATOM 944 C C . LEU A 1 115 ? -11.938 18.234 7.758 1 95.75 115 LEU A C 1
ATOM 946 O O . LEU A 1 115 ? -11.648 18.125 6.566 1 95.75 115 LEU A O 1
ATOM 950 N N . LYS A 1 116 ? -13.141 18.406 8.18 1 95.94 116 LYS A N 1
ATOM 951 C CA . LYS A 1 116 ? -14.234 18.578 7.23 1 95.94 116 LYS A CA 1
ATOM 952 C C . LYS A 1 116 ? -13.984 19.766 6.301 1 95.94 116 LYS A C 1
ATOM 954 O O . LYS A 1 116 ? -14.172 19.656 5.086 1 95.94 116 LYS A O 1
ATOM 959 N N . GLN A 1 117 ? -13.586 20.797 6.902 1 95.5 117 GLN A N 1
ATOM 960 C CA . GLN A 1 117 ? -13.297 22 6.117 1 95.5 117 GLN A CA 1
ATOM 961 C C . GLN A 1 117 ? -12.109 21.766 5.18 1 95.5 117 GLN A C 1
ATOM 963 O O . GLN A 1 117 ? -12.109 22.234 4.039 1 95.5 117 GLN A O 1
ATOM 968 N N . LEU A 1 118 ? -11.141 21.109 5.707 1 95.94 118 LEU A N 1
ATOM 969 C CA . LEU A 1 118 ? -9.977 20.766 4.891 1 95.94 118 LEU A CA 1
ATOM 970 C C . LEU A 1 118 ? -10.406 19.984 3.654 1 95.94 118 LEU A C 1
ATOM 972 O O . LEU A 1 118 ? -9.945 20.266 2.545 1 95.94 118 LEU A O 1
ATOM 976 N N . PHE A 1 119 ? -11.25 18.969 3.811 1 95.94 119 PHE A N 1
ATOM 977 C CA . PHE A 1 119 ? -11.695 18.141 2.699 1 95.94 119 PHE A CA 1
ATOM 978 C C . PHE A 1 119 ? -12.484 18.969 1.689 1 95.94 119 PHE A C 1
ATOM 980 O O . PHE A 1 119 ? -12.305 18.812 0.48 1 95.94 119 PHE A O 1
ATOM 987 N N . LYS A 1 120 ? -13.297 19.812 2.217 1 95.12 120 LYS A N 1
ATOM 988 C CA . LYS A 1 120 ? -14.055 20.688 1.322 1 95.12 120 LYS A CA 1
ATOM 989 C C . LYS A 1 120 ? -13.125 21.531 0.457 1 95.12 120 LYS A C 1
ATOM 991 O O . LYS A 1 120 ? -13.32 21.641 -0.754 1 95.12 120 LYS A O 1
ATOM 996 N N . LEU A 1 121 ? -12.188 22.109 1.084 1 94.5 121 LEU A N 1
ATOM 997 C CA . LEU A 1 121 ? -11.211 22.922 0.369 1 94.5 121 LEU A CA 1
ATOM 998 C C . LEU A 1 121 ? -10.43 22.078 -0.639 1 94.5 121 LEU A C 1
ATOM 1000 O O . LEU A 1 121 ? -10.219 22.516 -1.776 1 94.5 121 LEU A O 1
ATOM 1004 N N . PHE A 1 122 ? -10.039 20.953 -0.266 1 95 122 PHE A N 1
ATOM 1005 C CA . PHE A 1 122 ? -9.273 20.047 -1.111 1 95 122 PHE A CA 1
ATOM 1006 C C . PHE A 1 122 ? -10.07 19.641 -2.346 1 95 122 PHE A C 1
ATOM 1008 O O . PHE A 1 122 ? -9.547 19.656 -3.461 1 95 122 PHE A O 1
ATOM 1015 N N . VAL A 1 123 ? -11.305 19.297 -2.199 1 93.25 123 VAL A N 1
ATOM 1016 C CA . VAL A 1 123 ? -12.18 18.891 -3.297 1 93.25 123 VAL A CA 1
ATOM 1017 C C . VAL A 1 123 ? -12.375 20.062 -4.266 1 93.25 123 VAL A C 1
ATOM 1019 O O . VAL A 1 123 ? -12.359 19.875 -5.484 1 93.25 123 VAL A O 1
ATOM 1022 N N . SER A 1 124 ? -12.594 21.203 -3.668 1 91.62 124 SER A N 1
ATOM 1023 C CA . SER A 1 124 ? -12.734 22.391 -4.508 1 91.62 124 SER A CA 1
ATOM 1024 C C . SER A 1 124 ? -11.484 22.625 -5.352 1 91.62 124 SER A C 1
ATOM 1026 O O . SER A 1 124 ? -11.578 22.984 -6.531 1 91.62 124 SER A O 1
ATOM 1028 N N . PHE A 1 125 ? -10.336 22.359 -4.785 1 89.31 125 PHE A N 1
ATOM 1029 C CA . PHE A 1 125 ? -9.07 22.516 -5.484 1 89.31 125 PHE A CA 1
ATOM 1030 C C . PHE A 1 125 ? -8.922 21.484 -6.59 1 89.31 125 PHE A C 1
ATOM 1032 O O . PHE A 1 125 ? -8.414 21.797 -7.672 1 89.31 125 PHE A O 1
ATOM 1039 N N . LEU A 1 126 ? -9.297 20.203 -6.301 1 88.69 126 LEU A N 1
ATOM 1040 C CA . LEU A 1 126 ? -9.234 19.141 -7.297 1 8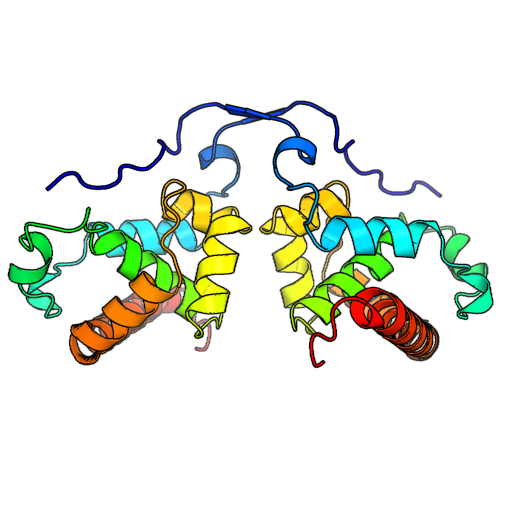8.69 126 LEU A CA 1
ATOM 1041 C C . LEU A 1 126 ? -10.086 19.484 -8.516 1 88.69 126 LEU A C 1
ATOM 1043 O O . LEU A 1 126 ? -9.703 19.203 -9.648 1 88.69 126 LEU A O 1
ATOM 1047 N N . LYS A 1 127 ? -11.258 20.016 -8.297 1 86.31 127 LYS A N 1
ATOM 1048 C CA . LYS A 1 127 ? -12.18 20.391 -9.359 1 86.31 127 LYS A CA 1
ATOM 1049 C C . LYS A 1 127 ? -11.594 21.516 -10.211 1 86.31 127 LYS A C 1
ATOM 1051 O O . LYS A 1 127 ? -11.773 21.531 -11.438 1 86.31 127 LYS A O 1
ATOM 1056 N N . ASP A 1 128 ? -11.062 22.391 -9.656 1 79.12 128 ASP A N 1
ATOM 1057 C CA . ASP A 1 128 ? -10.445 23.5 -10.367 1 79.12 128 ASP A CA 1
ATOM 1058 C C . ASP A 1 128 ? -9.266 23.031 -11.219 1 79.12 128 ASP A C 1
ATOM 1060 O O . ASP A 1 128 ? -9.023 23.562 -12.305 1 79.12 128 ASP A O 1
ATOM 1064 N N . ALA A 1 129 ? -8.539 22.047 -10.68 1 71.5 129 ALA A N 1
ATOM 1065 C CA . ALA A 1 129 ? -7.402 21.5 -11.398 1 71.5 129 ALA A CA 1
ATOM 1066 C C . ALA A 1 129 ? -7.859 20.625 -12.562 1 71.5 129 ALA A C 1
ATOM 1068 O O . ALA A 1 129 ? -7.227 20.609 -13.625 1 71.5 129 ALA A O 1
ATOM 1069 N N . ASP A 1 130 ? -8.82 19.609 -12.242 1 62.62 130 ASP A N 1
ATOM 1070 C CA . ASP A 1 130 ? -9.398 18.766 -13.281 1 62.62 130 ASP A CA 1
ATOM 1071 C C . ASP A 1 130 ? -10.18 19.594 -14.297 1 62.62 130 ASP A C 1
ATOM 1073 O O . ASP A 1 130 ? -10.352 19.172 -15.445 1 62.62 130 ASP A O 1
ATOM 1077 N N . GLY A 1 131 ? -11.055 20.484 -13.812 1 55.53 131 GLY A N 1
ATOM 1078 C CA . GLY A 1 131 ? -11.758 21.312 -14.789 1 55.53 131 GLY A CA 1
ATOM 1079 C C . GLY A 1 131 ? -10.93 21.594 -16.031 1 55.53 131 GLY A C 1
ATOM 1080 O O . GLY A 1 131 ? -11.477 21.766 -17.125 1 55.53 131 GLY A O 1
ATOM 1081 N N . ASP A 1 132 ? -9.734 21.5 -15.883 1 47.59 132 ASP A N 1
ATOM 1082 C CA . ASP A 1 132 ? -9.109 21.422 -17.203 1 47.59 132 ASP A CA 1
ATOM 1083 C C . ASP A 1 132 ? -9.195 20.016 -17.766 1 47.59 132 ASP A C 1
ATOM 1085 O O . ASP A 1 132 ? -9.32 19.828 -18.969 1 47.59 132 ASP A O 1
ATOM 1089 N N . THR A 1 133 ? -8.945 18.797 -16.844 1 43.91 133 THR A N 1
ATOM 1090 C CA . THR A 1 133 ? -9.219 17.422 -17.281 1 43.91 133 THR A CA 1
ATOM 1091 C C . THR A 1 133 ? -10.438 16.859 -16.547 1 43.91 133 THR A C 1
ATOM 1093 O O . THR A 1 133 ? -10.422 16.703 -15.328 1 43.91 133 THR A O 1
ATOM 1096 N N . ILE A 1 134 ? -11.727 16.938 -16.656 1 39.97 134 ILE A N 1
ATOM 1097 C CA . ILE A 1 134 ? -13.008 16.609 -16.047 1 39.97 134 ILE A CA 1
ATOM 1098 C C . ILE A 1 134 ? -12.992 15.164 -15.562 1 39.97 134 ILE A C 1
ATOM 1100 O O . ILE A 1 134 ? -13.023 14.234 -16.375 1 39.97 134 ILE A O 1
ATOM 1104 N N . ILE A 1 135 ? -12.25 14.586 -14.539 1 36.34 135 ILE A N 1
ATOM 1105 C CA . ILE A 1 135 ? -12.445 13.25 -13.984 1 36.34 135 ILE A CA 1
ATOM 1106 C C . ILE A 1 135 ? -13.664 13.242 -13.062 1 36.34 135 ILE A C 1
ATOM 1108 O O . ILE A 1 135 ? -13.758 14.07 -12.148 1 36.34 135 ILE A O 1
ATOM 1112 N N . PRO A 1 136 ? -14.766 12.625 -13.328 1 39.78 136 PRO A N 1
ATOM 1113 C CA . PRO A 1 136 ? -16 12.648 -12.539 1 39.78 136 PRO A CA 1
ATOM 1114 C C . PRO A 1 136 ? -15.805 12.125 -11.117 1 39.78 136 PRO A C 1
ATOM 1116 O O . PRO A 1 136 ? -15.227 11.055 -10.922 1 39.78 136 PRO A O 1
ATOM 1119 N N . ILE A 1 137 ? -15.555 12.805 -10.086 1 30.67 137 ILE A N 1
ATOM 1120 C CA . ILE A 1 137 ? -15.625 12.328 -8.711 1 30.67 137 ILE A CA 1
ATOM 1121 C C . ILE A 1 137 ? -17.062 11.922 -8.375 1 30.67 137 ILE A C 1
ATOM 1123 O O . ILE A 1 137 ? -18.016 12.57 -8.805 1 30.67 137 ILE A O 1
ATOM 1127 N N . MET B 1 1 ? 9.523 21.453 21.453 1 39.38 1 MET B N 1
ATOM 1128 C CA . MET B 1 1 ? 8.648 20.312 21.156 1 39.38 1 MET B CA 1
ATOM 1129 C C . MET B 1 1 ? 9.344 19.328 20.234 1 39.38 1 MET B C 1
ATOM 1131 O O . MET B 1 1 ? 9.961 19.719 19.25 1 39.38 1 MET B O 1
ATOM 1135 N N . GLN B 1 2 ? 10.023 18.297 20.859 1 51.5 2 GLN B N 1
ATOM 1136 C CA . GLN B 1 2 ? 10.859 17.391 20.078 1 51.5 2 GLN B CA 1
ATOM 1137 C C . GLN B 1 2 ? 10.047 16.703 18.984 1 51.5 2 GLN B C 1
ATOM 1139 O O . GLN B 1 2 ? 9.07 16.016 19.281 1 51.5 2 GLN B O 1
ATOM 1144 N N . HIS B 1 3 ? 9.82 17.422 17.828 1 65.5 3 HIS B N 1
ATOM 1145 C CA . HIS B 1 3 ? 9.016 16.875 16.75 1 65.5 3 HIS B CA 1
ATOM 1146 C C . HIS B 1 3 ? 9.711 15.703 16.078 1 65.5 3 HIS B C 1
ATOM 1148 O O . HIS B 1 3 ? 10.938 15.695 15.938 1 65.5 3 HIS B O 1
ATOM 1154 N N . ILE B 1 4 ? 9.008 14.562 16.094 1 74.88 4 ILE B N 1
ATOM 1155 C CA . ILE B 1 4 ? 9.516 13.438 15.312 1 74.88 4 ILE B CA 1
ATOM 1156 C C . ILE B 1 4 ? 9.844 13.891 13.891 1 74.88 4 ILE B C 1
ATOM 1158 O O . ILE B 1 4 ? 9.023 14.531 13.234 1 74.88 4 ILE B O 1
ATOM 1162 N N . GLN B 1 5 ? 11.133 13.703 13.555 1 80.69 5 GLN B N 1
ATOM 1163 C CA . GLN B 1 5 ? 11.57 14.094 12.227 1 80.69 5 GLN B CA 1
ATOM 1164 C C . GLN B 1 5 ? 11.68 12.883 11.297 1 80.69 5 GLN B C 1
ATOM 1166 O O . GLN B 1 5 ? 12.172 11.828 11.703 1 80.69 5 GLN B O 1
ATOM 1171 N N . GLY B 1 6 ? 11.203 13.094 10.078 1 88 6 GLY B N 1
ATOM 1172 C CA . GLY B 1 6 ? 11.312 12.055 9.07 1 88 6 GLY B CA 1
ATOM 1173 C C . GLY B 1 6 ? 12.672 12.008 8.406 1 88 6 GLY B C 1
ATOM 1174 O O . GLY B 1 6 ? 13.648 12.547 8.93 1 88 6 GLY B O 1
ATOM 1175 N N . ILE B 1 7 ? 12.727 11.133 7.406 1 87.81 7 ILE B N 1
ATOM 1176 C CA . ILE B 1 7 ? 13.922 11.016 6.582 1 87.81 7 ILE B CA 1
ATOM 1177 C C . ILE B 1 7 ? 13.75 11.844 5.309 1 87.81 7 ILE B C 1
ATOM 1179 O O . ILE B 1 7 ? 12.656 11.906 4.742 1 87.81 7 ILE B O 1
ATOM 1183 N N . SER B 1 8 ? 14.836 12.406 4.91 1 92.44 8 SER B N 1
ATOM 1184 C CA . SER B 1 8 ? 14.781 13.164 3.664 1 92.44 8 SER B CA 1
ATOM 1185 C C . SER B 1 8 ? 14.406 12.266 2.488 1 92.44 8 SER B C 1
ATOM 1187 O O . SER B 1 8 ? 14.922 11.156 2.352 1 92.44 8 SER B O 1
ATOM 1189 N N . ARG B 1 9 ? 13.602 12.82 1.625 1 93.62 9 ARG B N 1
ATOM 1190 C CA . ARG B 1 9 ? 13.18 12.07 0.447 1 93.62 9 ARG B CA 1
ATOM 1191 C C . ARG B 1 9 ? 14.352 11.859 -0.508 1 93.62 9 ARG B C 1
ATOM 1193 O O . ARG B 1 9 ? 14.305 10.969 -1.366 1 93.62 9 ARG B O 1
ATOM 1200 N N . ASN B 1 10 ? 15.336 12.68 -0.367 1 93.56 10 ASN B N 1
ATOM 1201 C CA . ASN B 1 10 ? 16.453 12.633 -1.302 1 93.56 10 ASN B CA 1
ATOM 1202 C C . ASN B 1 10 ? 17.609 11.789 -0.758 1 93.56 10 ASN B C 1
ATOM 1204 O O . ASN B 1 10 ? 18.578 11.523 -1.469 1 93.56 10 ASN B O 1
ATOM 1208 N N . GLN B 1 11 ? 17.469 11.336 0.396 1 91.94 11 GLN B N 1
ATOM 1209 C CA . GLN B 1 11 ? 18.516 10.508 0.997 1 91.94 11 GLN B CA 1
ATOM 1210 C C . GLN B 1 11 ? 18.594 9.148 0.312 1 91.94 11 GLN B C 1
ATOM 1212 O O . GLN B 1 11 ? 17.578 8.461 0.164 1 91.94 11 GLN B O 1
ATOM 1217 N N . LEU B 1 12 ? 19.812 8.797 -0.039 1 90.75 12 LEU B N 1
ATOM 1218 C CA . LEU B 1 12 ? 20.047 7.492 -0.655 1 90.75 12 LEU B CA 1
ATOM 1219 C C . LEU B 1 12 ? 20.141 6.398 0.405 1 90.75 12 LEU B C 1
ATOM 1221 O O . LEU B 1 12 ? 20.797 6.582 1.435 1 90.75 12 LEU B O 1
ATOM 1225 N N . GLN B 1 13 ? 19.453 5.355 0.15 1 89.69 13 GLN B N 1
ATOM 1226 C CA . GLN B 1 13 ? 19.531 4.172 1 1 89.69 13 GLN B CA 1
ATOM 1227 C C . GLN B 1 13 ? 19.844 2.922 0.178 1 89.69 13 GLN B C 1
ATOM 1229 O O . GLN B 1 13 ? 19.406 2.805 -0.969 1 89.69 13 GLN B O 1
ATOM 1234 N N . ALA B 1 14 ? 20.672 2.086 0.709 1 91.75 14 ALA B N 1
ATOM 1235 C CA . ALA B 1 14 ? 20.938 0.782 0.111 1 91.75 14 ALA B CA 1
ATOM 1236 C C . ALA B 1 14 ? 20.219 -0.329 0.867 1 91.75 14 ALA B C 1
ATOM 1238 O O . ALA B 1 14 ? 20.406 -0.488 2.076 1 91.75 14 ALA B O 1
ATOM 1239 N N . SER B 1 15 ? 19.344 -0.974 0.137 1 92.06 15 SER B N 1
ATOM 1240 C CA . SER B 1 15 ? 18.594 -2.047 0.774 1 92.06 15 SER B CA 1
ATOM 1241 C C . SER B 1 15 ? 18.016 -3.008 -0.261 1 92.06 15 SER B C 1
ATOM 1243 O O . SER B 1 15 ? 18 -2.703 -1.456 1 92.06 15 SER B O 1
ATOM 1245 N N . SER B 1 16 ? 17.672 -4.238 0.235 1 94.5 16 SER B N 1
ATOM 1246 C CA . SER B 1 16 ? 16.984 -5.227 -0.591 1 94.5 16 SER B CA 1
ATOM 1247 C C . SER B 1 16 ? 15.516 -5.34 -0.211 1 94.5 16 SER B C 1
ATOM 1249 O O . SER B 1 16 ? 15.102 -4.848 0.84 1 94.5 16 SER B O 1
ATOM 1251 N N . LEU B 1 17 ? 14.758 -5.926 -1.073 1 94.06 17 LEU B N 1
ATOM 1252 C CA . LEU B 1 17 ? 13.367 -6.184 -0.736 1 94.06 17 LEU B CA 1
ATOM 1253 C C . LEU B 1 17 ? 13.258 -7.004 0.546 1 94.06 17 LEU B C 1
ATOM 1255 O O . LEU B 1 17 ? 12.367 -6.77 1.365 1 94.06 17 LEU B O 1
ATOM 1259 N N . GLU B 1 18 ? 14.148 -7.922 0.698 1 95.94 18 GLU B N 1
ATOM 1260 C CA . GLU B 1 18 ? 14.156 -8.805 1.861 1 95.94 18 GLU B CA 1
ATOM 1261 C C . GLU B 1 18 ? 14.289 -8.008 3.156 1 95.94 18 GLU B C 1
ATOM 1263 O O . GLU B 1 18 ? 13.648 -8.336 4.16 1 95.94 18 GLU B O 1
ATOM 1268 N N . ASP B 1 19 ? 15.016 -6.898 3.074 1 94.56 19 ASP B N 1
ATOM 1269 C CA . ASP B 1 19 ? 15.281 -6.07 4.246 1 94.56 19 ASP B CA 1
ATOM 1270 C C . ASP B 1 19 ? 14.023 -5.34 4.703 1 94.56 19 ASP B C 1
ATOM 1272 O O . ASP B 1 19 ? 13.93 -4.902 5.852 1 94.56 19 ASP B O 1
ATOM 1276 N N . LYS B 1 20 ? 13.117 -5.266 3.846 1 94.12 20 LYS B N 1
ATOM 1277 C CA . LYS B 1 20 ? 11.984 -4.387 4.105 1 94.12 20 LYS B CA 1
ATOM 1278 C C . LYS B 1 20 ? 10.828 -5.156 4.742 1 94.12 20 LYS B C 1
ATOM 1280 O O . LYS B 1 20 ? 9.852 -4.559 5.203 1 94.12 20 LYS B O 1
ATOM 1285 N N . ILE B 1 21 ? 10.945 -6.441 4.738 1 96.88 21 ILE B N 1
ATOM 1286 C CA . ILE B 1 21 ? 9.852 -7.277 5.223 1 96.88 21 ILE B CA 1
ATOM 1287 C C . ILE B 1 21 ? 10.273 -7.988 6.504 1 96.88 21 ILE B C 1
ATOM 1289 O O . ILE B 1 21 ? 11.305 -8.672 6.535 1 96.88 21 ILE B O 1
ATOM 1293 N N . THR B 1 22 ? 9.5 -7.836 7.523 1 96 22 THR B N 1
ATOM 1294 C CA . THR B 1 22 ? 9.797 -8.484 8.797 1 96 22 THR B CA 1
ATOM 1295 C C . THR B 1 22 ? 9.57 -9.992 8.711 1 96 22 THR B C 1
ATOM 1297 O O . THR B 1 22 ? 8.891 -10.461 7.797 1 96 22 THR B O 1
ATOM 1300 N N . SER B 1 23 ? 10.07 -10.75 9.664 1 94.56 23 SER B N 1
ATOM 1301 C CA . SER B 1 23 ? 10 -12.211 9.656 1 94.56 23 SER B CA 1
ATOM 1302 C C . SER B 1 23 ? 8.578 -12.695 9.883 1 94.56 23 SER B C 1
ATOM 1304 O O . SER B 1 23 ? 8.195 -13.773 9.422 1 94.56 23 SER B O 1
ATOM 1306 N N . GLU B 1 24 ? 7.715 -11.852 10.523 1 94.31 24 GLU B N 1
ATOM 1307 C CA . GLU B 1 24 ? 6.367 -12.289 10.883 1 94.31 24 GLU B CA 1
ATOM 1308 C C . GLU B 1 24 ? 5.336 -11.758 9.898 1 94.31 24 GLU B C 1
ATOM 1310 O O . GLU B 1 24 ? 4.129 -11.914 10.109 1 94.31 24 GLU B O 1
ATOM 1315 N N . ASN B 1 25 ? 5.816 -11.188 8.914 1 96.38 25 ASN B N 1
ATOM 1316 C CA . ASN B 1 25 ? 4.887 -10.617 7.941 1 96.38 25 ASN B CA 1
ATOM 1317 C C . ASN B 1 25 ? 4.09 -11.703 7.223 1 96.38 25 ASN B C 1
ATOM 1319 O O . ASN B 1 25 ? 4.66 -12.664 6.715 1 96.38 25 ASN B O 1
ATOM 1323 N N . PRO B 1 26 ? 2.82 -11.523 7.098 1 95.56 26 PRO B N 1
ATOM 1324 C CA . PRO B 1 26 ? 1.943 -12.539 6.508 1 95.56 26 PRO B CA 1
ATOM 1325 C C . PRO B 1 26 ? 2.328 -12.883 5.07 1 95.56 26 PRO B C 1
ATOM 1327 O O . PRO B 1 26 ? 2.012 -13.977 4.594 1 95.56 26 PRO B O 1
ATOM 1330 N N . VAL B 1 27 ? 3.023 -12.008 4.391 1 97.56 27 VAL B N 1
ATOM 1331 C CA . VAL B 1 27 ? 3.371 -12.273 3 1 97.56 27 VAL B CA 1
ATOM 1332 C C . VAL B 1 27 ? 4.324 -13.461 2.924 1 97.56 27 VAL B C 1
ATOM 1334 O O . VAL B 1 27 ? 4.375 -14.164 1.91 1 97.56 27 VAL B O 1
ATOM 1337 N N . ARG B 1 28 ? 5.102 -13.656 3.941 1 96.88 28 ARG B N 1
ATOM 1338 C CA . ARG B 1 28 ? 6.012 -14.797 3.965 1 96.88 28 ARG B CA 1
ATOM 1339 C C . A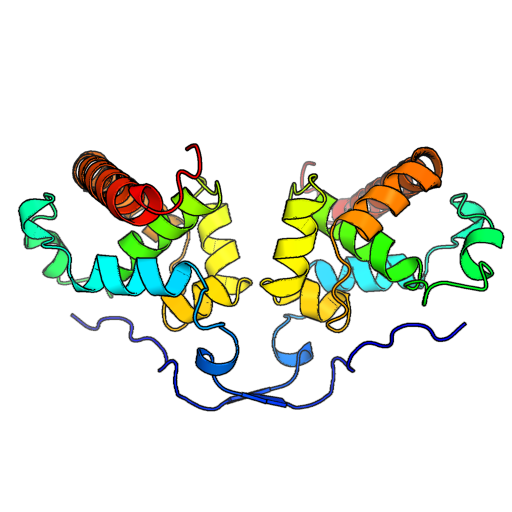RG B 1 28 ? 5.242 -16.109 4.035 1 96.88 28 ARG B C 1
ATOM 1341 O O . ARG B 1 28 ? 5.648 -17.109 3.436 1 96.88 28 ARG B O 1
ATOM 1348 N N . PHE B 1 29 ? 4.156 -16.094 4.707 1 95.62 29 PHE B N 1
ATOM 1349 C CA . PHE B 1 29 ? 3.279 -17.266 4.762 1 95.62 29 PHE B CA 1
ATOM 1350 C C . PHE B 1 29 ? 2.648 -17.531 3.4 1 95.62 29 PHE B C 1
ATOM 1352 O O . PHE B 1 29 ? 2.615 -18.672 2.938 1 95.62 29 PHE B O 1
ATOM 1359 N N . ILE B 1 30 ? 2.119 -16.516 2.801 1 97.56 30 ILE B N 1
ATOM 1360 C CA . ILE B 1 30 ? 1.521 -16.656 1.478 1 97.56 30 ILE B CA 1
ATOM 1361 C C . ILE B 1 30 ? 2.535 -17.266 0.514 1 97.56 30 ILE B C 1
ATOM 1363 O O . ILE B 1 30 ? 2.213 -18.203 -0.225 1 97.56 30 ILE B O 1
ATOM 1367 N N . ASP B 1 31 ? 3.756 -16.703 0.532 1 97.38 31 ASP B N 1
ATOM 1368 C CA . ASP B 1 31 ? 4.812 -17.188 -0.35 1 97.38 31 ASP B CA 1
ATOM 1369 C C . ASP B 1 31 ? 5.074 -18.672 -0.131 1 97.38 31 ASP B C 1
ATOM 1371 O O . ASP B 1 31 ? 5.129 -19.453 -1.089 1 97.38 31 ASP B O 1
ATOM 1375 N N . ALA B 1 32 ? 5.211 -19.094 1.102 1 96.06 32 ALA B N 1
ATOM 1376 C CA . ALA B 1 32 ? 5.457 -20.484 1.447 1 96.06 32 ALA B CA 1
ATOM 1377 C C . ALA B 1 32 ? 4.297 -21.375 1.008 1 96.06 32 ALA B C 1
ATOM 1379 O O . ALA B 1 32 ? 4.508 -22.453 0.452 1 96.06 32 ALA B O 1
ATOM 1380 N N . PHE B 1 33 ? 3.105 -20.938 1.234 1 96.06 33 PHE B N 1
ATOM 1381 C CA . PHE B 1 33 ? 1.904 -21.688 0.883 1 96.06 33 PHE B CA 1
ATOM 1382 C C . PHE B 1 33 ? 1.846 -21.953 -0.618 1 96.06 33 PHE B C 1
ATOM 1384 O O . PHE B 1 33 ? 1.634 -23.078 -1.053 1 96.06 33 PHE B O 1
ATOM 1391 N N . VAL B 1 34 ? 2.02 -20.922 -1.421 1 96.31 34 VAL B N 1
ATOM 1392 C CA . VAL B 1 34 ? 1.92 -21.031 -2.873 1 96.31 34 VAL B CA 1
ATOM 1393 C C . VAL B 1 34 ? 3.033 -21.922 -3.406 1 96.31 34 VAL B C 1
ATOM 1395 O O . VAL B 1 34 ? 2.832 -22.656 -4.371 1 96.31 34 VAL B O 1
ATOM 1398 N N . GLU B 1 35 ? 4.191 -21.891 -2.781 1 94 35 GLU B N 1
ATOM 1399 C CA . GLU B 1 35 ? 5.328 -22.688 -3.217 1 94 35 GLU B CA 1
ATOM 1400 C C . GLU B 1 35 ? 5.09 -24.172 -2.938 1 94 35 GLU B C 1
ATOM 1402 O O . GLU B 1 35 ? 5.688 -25.031 -3.582 1 94 35 GLU B O 1
ATOM 1407 N N . HIS B 1 36 ? 4.203 -24.438 -2.059 1 93.12 36 HIS B N 1
ATOM 1408 C CA . HIS B 1 36 ? 4.078 -25.828 -1.618 1 93.12 36 HIS B CA 1
ATOM 1409 C C . HIS B 1 36 ? 2.756 -26.438 -2.078 1 93.12 36 HIS B C 1
ATOM 1411 O O . HIS B 1 36 ? 2.568 -27.656 -2.01 1 93.12 36 HIS B O 1
ATOM 1417 N N . ILE B 1 37 ? 1.942 -25.672 -2.521 1 92.31 37 ILE B N 1
ATOM 1418 C CA . ILE B 1 37 ? 0.621 -26.172 -2.883 1 92.31 37 ILE B CA 1
ATOM 1419 C C . ILE B 1 37 ? 0.709 -26.969 -4.184 1 92.31 37 ILE B C 1
ATOM 1421 O O . ILE B 1 37 ? 1.529 -26.672 -5.051 1 92.31 37 ILE B O 1
ATOM 1425 N N . ASP B 1 38 ? -0.124 -28.016 -4.301 1 90.81 38 ASP B N 1
ATOM 1426 C CA . ASP B 1 38 ? -0.266 -28.781 -5.535 1 90.81 38 ASP B CA 1
ATOM 1427 C C . ASP B 1 38 ? -1.32 -28.172 -6.449 1 90.81 38 ASP B C 1
ATOM 1429 O O . ASP B 1 38 ? -2.518 -28.406 -6.285 1 90.81 38 ASP B O 1
ATOM 1433 N N . LEU B 1 39 ? -0.899 -27.5 -7.406 1 89.38 39 LEU B N 1
ATOM 1434 C CA . LEU B 1 39 ? -1.774 -26.719 -8.266 1 89.38 39 LEU B CA 1
ATOM 1435 C C . LEU B 1 39 ? -2.717 -27.609 -9.055 1 89.38 39 LEU B C 1
ATOM 1437 O O . LEU B 1 39 ? -3.855 -27.234 -9.336 1 89.38 39 LEU B O 1
ATOM 1441 N N . GLN B 1 40 ? -2.203 -28.75 -9.422 1 87.12 40 GLN B N 1
ATOM 1442 C CA . GLN B 1 40 ? -3.035 -29.688 -10.164 1 87.12 40 GLN B CA 1
ATOM 1443 C C . GLN B 1 40 ? -4.223 -30.156 -9.328 1 87.12 40 GLN B C 1
ATOM 1445 O O . GLN B 1 40 ? -5.348 -30.219 -9.82 1 87.12 40 GLN B O 1
ATOM 1450 N N . LYS B 1 41 ? -3.93 -30.344 -8.133 1 88.56 41 LYS B N 1
ATOM 1451 C CA . LYS B 1 41 ? -4.973 -30.828 -7.227 1 88.56 41 LYS B CA 1
ATOM 1452 C C . LYS B 1 41 ? -6.016 -29.734 -6.973 1 88.56 41 LYS B C 1
ATOM 1454 O O . LYS B 1 41 ? -7.184 -30.047 -6.711 1 88.56 41 LYS B O 1
ATOM 1459 N N . VAL B 1 42 ? -5.586 -28.578 -7.145 1 90 42 VAL B N 1
ATOM 1460 C CA . VAL B 1 42 ? -6.484 -27.469 -6.863 1 90 42 VAL B CA 1
ATOM 1461 C C . VAL B 1 42 ? -7.285 -27.125 -8.117 1 90 42 VAL B C 1
ATOM 1463 O O . VAL B 1 42 ? -8.305 -26.422 -8.039 1 90 42 VAL B O 1
ATOM 1466 N N . GLY B 1 43 ? -6.93 -27.656 -9.25 1 87.88 43 GLY B N 1
ATOM 1467 C CA . GLY B 1 43 ? -7.746 -27.484 -10.438 1 87.88 43 GLY B CA 1
ATOM 1468 C C . GLY B 1 43 ? -7.078 -26.656 -11.516 1 87.88 43 GLY B C 1
ATOM 1469 O O . GLY B 1 43 ? -7.707 -26.281 -12.508 1 87.88 43 GLY B O 1
ATOM 1470 N N . PHE B 1 44 ? -5.859 -26.25 -11.18 1 85.31 44 PHE B N 1
ATOM 1471 C CA . PHE B 1 44 ? -5.168 -25.484 -12.203 1 85.31 44 PHE B CA 1
ATOM 1472 C C . PHE B 1 44 ? -4.551 -26.406 -13.25 1 85.31 44 PHE B C 1
ATOM 1474 O O . PHE B 1 44 ? -3.879 -27.375 -12.906 1 85.31 44 PHE B O 1
ATOM 1481 N N . THR B 1 45 ? -5.344 -26.625 -14.32 1 69 45 THR B N 1
ATOM 1482 C CA . THR B 1 45 ? -4.961 -27.594 -15.344 1 69 45 THR B CA 1
ATOM 1483 C C . THR B 1 45 ? -3.688 -27.156 -16.062 1 69 45 THR B C 1
ATOM 1485 O O . THR B 1 45 ? -3.379 -25.969 -16.109 1 69 45 THR B O 1
ATOM 1488 N N . ALA B 1 46 ? -2.793 -28.125 -16.391 1 54.75 46 ALA B N 1
ATOM 1489 C CA . ALA B 1 46 ? -1.523 -28.062 -17.109 1 54.75 46 ALA B CA 1
ATOM 1490 C C . ALA B 1 46 ? -1.612 -27.078 -18.281 1 54.75 46 ALA B C 1
ATOM 1492 O O . ALA B 1 46 ? -0.605 -26.5 -18.688 1 54.75 46 ALA B O 1
ATOM 1493 N N . VAL B 1 47 ? -2.695 -26.922 -18.969 1 48.91 47 VAL B N 1
ATOM 1494 C CA . VAL B 1 47 ? -2.668 -26.125 -20.188 1 48.91 47 VAL B CA 1
ATOM 1495 C C . VAL B 1 47 ? -2.275 -24.688 -19.859 1 48.91 47 VAL B C 1
ATOM 1497 O O . VAL B 1 47 ? -1.781 -23.953 -20.734 1 48.91 47 VAL B O 1
ATOM 1500 N N . ILE B 1 48 ? -2.596 -24.219 -18.766 1 49.03 48 ILE B N 1
ATOM 1501 C CA . ILE B 1 48 ? -2.377 -22.812 -18.5 1 49.03 48 ILE B CA 1
ATOM 1502 C C . ILE B 1 48 ? -0.89 -22.484 -18.609 1 49.03 48 ILE B C 1
ATOM 1504 O O . ILE B 1 48 ? -0.519 -21.359 -18.984 1 49.03 48 ILE B O 1
ATOM 1508 N N . LEU B 1 49 ? -0.032 -23.406 -18.188 1 45.22 49 LEU B N 1
ATOM 1509 C CA . LEU B 1 49 ? 1.395 -23.156 -18.344 1 45.22 49 LEU B CA 1
ATOM 1510 C C . LEU B 1 49 ? 1.765 -23.031 -19.828 1 45.22 49 LEU B C 1
ATOM 1512 O O . LEU B 1 49 ? 2.766 -22.406 -2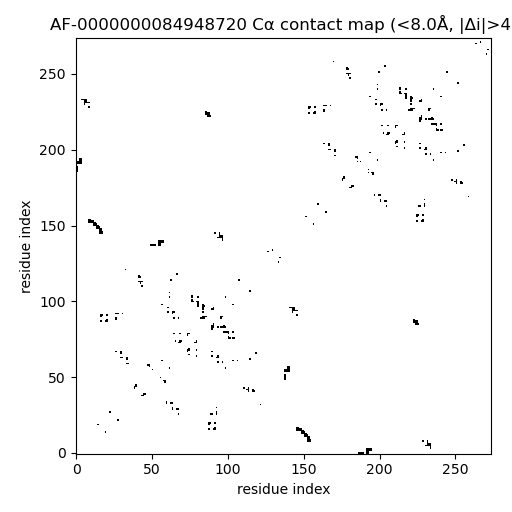0.172 1 45.22 49 LEU B O 1
ATOM 1516 N N . LYS B 1 50 ? 1.275 -23.922 -20.609 1 44.97 50 LYS B N 1
ATOM 1517 C CA . LYS B 1 50 ? 1.828 -24.062 -21.953 1 44.97 50 LYS B CA 1
ATOM 1518 C C . LYS B 1 50 ? 1.301 -22.969 -22.875 1 44.97 50 LYS B C 1
ATOM 1520 O O . LYS B 1 50 ? 1.447 -23.047 -24.094 1 44.97 50 LYS B O 1
ATOM 1525 N N . LYS B 1 51 ? 0.427 -22.109 -22.438 1 46.53 51 LYS B N 1
ATOM 1526 C CA . LYS B 1 51 ? -0.019 -21.375 -23.609 1 46.53 51 LYS B CA 1
ATOM 1527 C C . LYS B 1 51 ? 1.112 -20.531 -24.203 1 46.53 51 LYS B C 1
ATOM 1529 O O . LYS B 1 51 ? 1.733 -19.734 -23.484 1 46.53 51 LYS B O 1
ATOM 1534 N N . GLU B 1 52 ? 1.697 -20.828 -25.266 1 44.25 52 GLU B N 1
ATOM 1535 C CA . GLU B 1 52 ? 2.824 -20.5 -26.141 1 44.25 52 GLU B CA 1
ATOM 1536 C C . GLU B 1 52 ? 2.977 -19 -26.312 1 44.25 52 GLU B C 1
ATOM 1538 O O . GLU B 1 52 ? 4.074 -18.5 -26.578 1 44.25 52 GLU B O 1
ATOM 1543 N N . GLY B 1 53 ? 1.916 -18.141 -26.625 1 44.88 53 GLY B N 1
ATOM 1544 C CA . GLY B 1 53 ? 2.221 -16.891 -27.297 1 44.88 53 GLY B CA 1
ATOM 1545 C C . GLY B 1 53 ? 2.607 -15.773 -26.344 1 44.88 53 GLY B C 1
ATOM 1546 O O . GLY B 1 53 ? 3.598 -15.07 -26.562 1 44.88 53 GLY B O 1
ATOM 1547 N N . ARG B 1 54 ? 1.647 -14.969 -25.594 1 48.97 54 ARG B N 1
ATOM 1548 C CA . ARG B 1 54 ? 1.944 -13.734 -24.859 1 48.97 54 ARG B CA 1
ATOM 1549 C C . ARG B 1 54 ? 2.73 -14.023 -23.594 1 48.97 54 ARG B C 1
ATOM 1551 O O . ARG B 1 54 ? 2.451 -15 -22.891 1 48.97 54 ARG B O 1
ATOM 1558 N N . PRO B 1 55 ? 3.961 -13.414 -23.625 1 53.84 55 PRO B N 1
ATOM 1559 C CA . PRO B 1 55 ? 4.723 -13.625 -22.391 1 53.84 55 PRO B CA 1
ATOM 1560 C C . PRO B 1 55 ? 3.83 -13.82 -21.172 1 53.84 55 PRO B C 1
ATOM 1562 O O . PRO B 1 55 ? 2.895 -13.039 -20.953 1 53.84 55 PRO B O 1
ATOM 1565 N N . SER B 1 56 ? 3.494 -15.117 -20.828 1 68.94 56 SER B N 1
ATOM 1566 C CA . SER B 1 56 ? 2.48 -15.5 -19.844 1 68.94 56 SER B CA 1
ATOM 1567 C C . SER B 1 56 ? 3.051 -15.492 -18.422 1 68.94 56 SER B C 1
ATOM 1569 O O . SER B 1 56 ? 4.211 -15.852 -18.219 1 68.94 56 SER B O 1
ATOM 1571 N N . PHE B 1 57 ? 2.66 -14.562 -17.516 1 83.19 57 PHE B N 1
ATOM 1572 C CA . PHE B 1 57 ? 3.01 -14.609 -16.109 1 83.19 57 PHE B CA 1
ATOM 1573 C C . PHE B 1 57 ? 2.865 -16.031 -15.562 1 83.19 57 PHE B C 1
ATOM 1575 O O . PHE B 1 57 ? 1.999 -16.781 -16 1 83.19 57 PHE B O 1
ATOM 1582 N N . ASN B 1 58 ? 3.865 -16.344 -14.781 1 87.81 58 ASN B N 1
ATOM 1583 C CA . ASN B 1 58 ? 3.697 -17.562 -14 1 87.81 58 ASN B CA 1
ATOM 1584 C C . ASN B 1 58 ? 2.4 -17.547 -13.195 1 87.81 58 ASN B C 1
ATOM 1586 O O . ASN B 1 58 ? 2.023 -16.5 -12.648 1 87.81 58 ASN B O 1
ATOM 1590 N N . ILE B 1 59 ? 1.693 -18.656 -13.156 1 91.38 59 ILE B N 1
ATOM 1591 C CA . ILE B 1 59 ? 0.414 -18.766 -12.461 1 91.38 59 ILE B CA 1
ATOM 1592 C C . ILE B 1 59 ? 0.583 -18.359 -11 1 91.38 59 ILE B C 1
ATOM 1594 O O . ILE B 1 59 ? -0.326 -17.781 -10.406 1 91.38 59 ILE B O 1
ATOM 1598 N N . GLN B 1 60 ? 1.725 -18.609 -10.453 1 93.75 60 GLN B N 1
ATOM 1599 C CA . GLN B 1 60 ? 1.989 -18.328 -9.047 1 93.75 60 GLN B CA 1
ATOM 1600 C C . GLN B 1 60 ? 1.872 -16.844 -8.742 1 93.75 60 GLN B C 1
ATOM 1602 O O . GLN B 1 60 ? 1.514 -16.453 -7.633 1 93.75 60 GLN B O 1
ATOM 1607 N N . VAL B 1 61 ? 2.217 -16.062 -9.766 1 95.88 61 VAL B N 1
ATOM 1608 C CA . VAL B 1 61 ? 2.127 -14.609 -9.617 1 95.88 61 VAL B CA 1
ATOM 1609 C C . VAL B 1 61 ? 0.688 -14.211 -9.297 1 95.88 61 VAL B C 1
ATOM 1611 O O . VAL B 1 61 ? 0.44 -13.453 -8.352 1 95.88 61 VAL B O 1
ATOM 1614 N N . PHE B 1 62 ? -0.23 -14.805 -9.977 1 96.44 62 PHE B N 1
ATOM 1615 C CA . PHE B 1 62 ? -1.636 -14.461 -9.797 1 96.44 62 PHE B CA 1
ATOM 1616 C C . PHE B 1 62 ? -2.174 -15.031 -8.492 1 96.44 62 PHE B C 1
ATOM 1618 O O . PHE B 1 62 ? -2.963 -14.391 -7.805 1 96.44 62 PHE B O 1
ATOM 1625 N N . LEU B 1 63 ? -1.744 -16.203 -8.148 1 96.94 63 LEU B N 1
ATOM 1626 C CA . LEU B 1 63 ? -2.178 -16.797 -6.883 1 96.94 63 LEU B CA 1
ATOM 1627 C C . LEU B 1 63 ? -1.759 -15.922 -5.703 1 96.94 63 LEU B C 1
ATOM 1629 O O . LEU B 1 63 ? -2.562 -15.656 -4.809 1 96.94 63 LEU B O 1
ATOM 1633 N N . LYS B 1 64 ? -0.505 -15.469 -5.758 1 98.12 64 LYS B N 1
ATOM 1634 C CA . LYS B 1 64 ? 0.014 -14.609 -4.699 1 98.12 64 LYS B CA 1
ATOM 1635 C C . LYS B 1 64 ? -0.768 -13.297 -4.625 1 98.12 64 LYS B C 1
ATOM 1637 O O . LYS B 1 64 ? -1.099 -12.828 -3.533 1 98.12 64 LYS B O 1
ATOM 1642 N N . ILE B 1 65 ? -1.111 -12.727 -5.738 1 98.44 65 ILE B N 1
ATOM 1643 C CA . ILE B 1 65 ? -1.875 -11.484 -5.797 1 98.44 65 ILE B CA 1
ATOM 1644 C C . ILE B 1 65 ? -3.242 -11.688 -5.148 1 98.44 65 ILE B C 1
ATOM 1646 O O . ILE B 1 65 ? -3.65 -10.914 -4.285 1 98.44 65 ILE B O 1
ATOM 1650 N N . TYR B 1 66 ? -3.906 -12.742 -5.504 1 98.12 66 TYR B N 1
ATOM 1651 C CA . TYR B 1 66 ? -5.273 -12.938 -5.039 1 98.12 66 TYR B CA 1
ATOM 1652 C C . TYR B 1 66 ? -5.301 -13.312 -3.561 1 98.12 66 TYR B C 1
ATOM 1654 O O . TYR B 1 66 ? -6.199 -12.906 -2.824 1 98.12 66 TYR B O 1
ATOM 1662 N N . LEU B 1 67 ? -4.387 -14.094 -3.119 1 98.06 67 LEU B N 1
ATOM 1663 C CA . LEU B 1 67 ? -4.336 -14.43 -1.702 1 98.06 67 LEU B CA 1
ATOM 1664 C C . LEU B 1 67 ? -4.02 -13.195 -0.861 1 98.06 67 LEU B C 1
ATOM 1666 O O . LEU B 1 67 ? -4.59 -13.016 0.217 1 98.06 67 LEU B O 1
ATOM 1670 N N . TYR B 1 68 ? -3.057 -12.375 -1.377 1 98.56 68 TYR B N 1
ATOM 1671 C CA . TYR B 1 68 ? -2.781 -11.117 -0.69 1 98.56 68 TYR B CA 1
ATOM 1672 C C . TYR B 1 68 ? -4.035 -10.258 -0.611 1 98.56 68 TYR B C 1
ATOM 1674 O O . TYR B 1 68 ? -4.336 -9.688 0.44 1 98.56 68 TYR B O 1
ATOM 1682 N N . GLY B 1 69 ? -4.711 -10.148 -1.769 1 98 69 GLY B N 1
ATOM 1683 C CA . GLY B 1 69 ? -5.965 -9.414 -1.783 1 98 69 GLY B CA 1
ATOM 1684 C C . GLY B 1 69 ? -6.969 -9.938 -0.771 1 98 69 GLY B C 1
ATOM 1685 O O . GLY B 1 69 ? -7.617 -9.148 -0.074 1 98 69 GLY B O 1
ATOM 1686 N N . TYR B 1 70 ? -7.031 -11.227 -0.721 1 96.31 70 TYR B N 1
ATOM 1687 C CA . TYR B 1 70 ? -7.953 -11.859 0.219 1 96.31 70 TYR B CA 1
ATOM 1688 C C . TYR B 1 70 ? -7.633 -11.453 1.652 1 96.31 70 TYR B C 1
ATOM 1690 O O . TYR B 1 70 ? -8.523 -11.047 2.404 1 96.31 70 TYR B O 1
ATOM 1698 N N . LEU B 1 71 ? -6.41 -11.445 2.061 1 95.25 71 LEU B N 1
ATOM 1699 C CA . LEU B 1 71 ? -5.992 -11.164 3.43 1 95.25 71 LEU B CA 1
ATOM 1700 C C . LEU B 1 71 ? -6.184 -9.688 3.762 1 95.25 71 LEU B C 1
ATOM 1702 O O . LEU B 1 71 ? -6.363 -9.328 4.926 1 95.25 71 LEU B O 1
ATOM 1706 N N . ASN B 1 72 ? -6.16 -8.836 2.738 1 96.06 72 ASN B N 1
ATOM 1707 C CA . ASN B 1 72 ? -6.172 -7.398 2.992 1 96.06 72 ASN B CA 1
ATOM 1708 C C . ASN B 1 72 ? -7.469 -6.754 2.51 1 96.06 72 ASN B C 1
ATOM 1710 O O . ASN B 1 72 ? -7.582 -5.527 2.467 1 96.06 72 ASN B O 1
ATOM 1714 N N . GLY B 1 73 ? -8.406 -7.527 2.064 1 94.88 73 GLY B N 1
ATOM 1715 C CA . GLY B 1 73 ? -9.719 -7.039 1.676 1 94.88 73 GLY B CA 1
ATOM 1716 C C . GLY B 1 73 ? -9.711 -6.285 0.36 1 94.88 73 GLY B C 1
ATOM 1717 O O . GLY B 1 73 ? -10.453 -5.316 0.189 1 94.88 73 GLY B O 1
ATOM 1718 N N . ILE B 1 74 ? -8.859 -6.66 -0.54 1 96.88 74 ILE B N 1
ATOM 1719 C CA . ILE B 1 74 ? -8.773 -6.012 -1.843 1 96.88 74 ILE B CA 1
ATOM 1720 C C . ILE B 1 74 ? -9.289 -6.957 -2.926 1 96.88 74 ILE B C 1
ATOM 1722 O O . ILE B 1 74 ? -8.68 -7.996 -3.193 1 96.88 74 ILE B O 1
ATOM 1726 N N . ARG B 1 75 ? -10.344 -6.527 -3.637 1 95.56 75 ARG B N 1
ATOM 1727 C CA . ARG B 1 75 ? -10.992 -7.461 -4.555 1 95.56 75 ARG B CA 1
ATOM 1728 C C . ARG B 1 75 ? -10.852 -6.996 -6 1 95.56 75 ARG B C 1
ATOM 1730 O O . ARG B 1 75 ? -10.742 -7.816 -6.914 1 95.56 75 ARG B O 1
ATOM 1737 N N . SER B 1 76 ? -10.891 -5.703 -6.227 1 96.56 76 SER B N 1
ATOM 1738 C CA . SER B 1 76 ? -10.875 -5.211 -7.602 1 96.56 76 SER B CA 1
ATOM 1739 C C . SER B 1 76 ? -9.492 -5.379 -8.234 1 96.56 76 SER B C 1
ATOM 1741 O O . SER B 1 76 ? -8.477 -5.145 -7.578 1 96.56 76 SER B O 1
ATOM 1743 N N . SER B 1 77 ? -9.477 -5.789 -9.477 1 98.12 77 SER B N 1
ATOM 1744 C CA . SER B 1 77 ? -8.227 -6.004 -10.195 1 98.12 77 SER B CA 1
ATOM 1745 C C . SER B 1 77 ? -7.445 -4.703 -10.344 1 98.12 77 SER B C 1
ATOM 1747 O O . SER B 1 77 ? -6.215 -4.707 -10.305 1 98.12 77 SER B O 1
ATOM 1749 N N . ARG B 1 78 ? -8.156 -3.594 -10.523 1 97.19 78 ARG B N 1
ATOM 1750 C CA . ARG B 1 78 ? -7.496 -2.295 -10.625 1 97.19 78 ARG B CA 1
ATOM 1751 C C . ARG B 1 78 ? -6.793 -1.935 -9.32 1 97.19 78 ARG B C 1
ATOM 1753 O O . ARG B 1 78 ? -5.668 -1.434 -9.336 1 97.19 78 ARG B O 1
ATOM 1760 N N . LYS B 1 79 ? -7.418 -2.197 -8.227 1 97.81 79 LYS B N 1
ATOM 1761 C CA . LYS B 1 79 ? -6.793 -1.955 -6.93 1 97.81 79 LYS B CA 1
ATOM 1762 C C . LYS B 1 79 ? -5.598 -2.881 -6.715 1 97.81 79 LYS B C 1
ATOM 1764 O O . LYS B 1 79 ? -4.566 -2.459 -6.191 1 97.81 79 LYS B O 1
ATOM 1769 N N . LEU B 1 80 ? -5.746 -4.121 -7.113 1 98.56 80 LEU B N 1
ATOM 1770 C CA . LEU B 1 80 ? -4.656 -5.078 -6.977 1 98.56 80 LEU B CA 1
ATOM 1771 C C . LEU B 1 80 ? -3.447 -4.648 -7.801 1 98.56 80 LEU B C 1
ATOM 1773 O O . LEU B 1 80 ? -2.309 -4.758 -7.344 1 98.56 80 LEU B O 1
ATOM 1777 N N . GLU B 1 81 ? -3.703 -4.191 -9.023 1 98.31 81 GLU B N 1
ATOM 1778 C CA . GLU B 1 81 ? -2.629 -3.658 -9.859 1 98.31 81 GLU B CA 1
ATOM 1779 C C . GLU B 1 81 ? -1.904 -2.512 -9.156 1 98.31 81 GLU B C 1
ATOM 1781 O O . GLU B 1 81 ? -0.672 -2.469 -9.141 1 98.31 81 GLU B O 1
ATOM 1786 N N . LYS B 1 82 ? -2.652 -1.582 -8.555 1 97.62 82 LYS B N 1
ATOM 1787 C CA . LYS B 1 82 ? -2.064 -0.453 -7.84 1 97.62 82 LYS B CA 1
ATOM 1788 C C . LYS B 1 82 ? -1.191 -0.929 -6.68 1 97.62 82 LYS B C 1
ATOM 1790 O O . LYS B 1 82 ? -0.111 -0.383 -6.445 1 97.62 82 LYS B O 1
ATOM 1795 N N . GLU B 1 83 ? -1.66 -1.905 -6 1 98.19 83 GLU B N 1
ATOM 1796 C CA . GLU B 1 83 ? -0.891 -2.455 -4.891 1 98.19 83 GLU B CA 1
ATOM 1797 C C . GLU B 1 83 ? 0.425 -3.059 -5.375 1 98.19 83 GLU B C 1
ATOM 1799 O O . GLU B 1 83 ? 1.445 -2.965 -4.688 1 98.19 83 GLU B O 1
ATOM 1804 N N . CYS B 1 84 ? 0.473 -3.666 -6.547 1 98.06 84 CYS B N 1
ATOM 1805 C CA . CYS B 1 84 ? 1.699 -4.242 -7.086 1 98.06 84 CYS B CA 1
ATOM 1806 C C . CYS B 1 84 ? 2.762 -3.166 -7.289 1 98.06 84 CYS B C 1
ATOM 1808 O O . CYS B 1 84 ? 3.959 -3.451 -7.23 1 98.06 84 CYS B O 1
ATOM 1810 N N . ILE B 1 85 ? 2.307 -1.969 -7.434 1 97 85 ILE B N 1
ATOM 1811 C CA . ILE B 1 85 ? 3.209 -0.877 -7.785 1 97 85 ILE B CA 1
ATOM 1812 C C . ILE B 1 85 ? 3.666 -0.155 -6.52 1 97 85 ILE B C 1
ATOM 1814 O O . ILE B 1 85 ? 4.852 0.14 -6.359 1 97 85 ILE B O 1
ATOM 1818 N N . ARG B 1 86 ? 2.793 0.016 -5.574 1 97.81 86 ARG B N 1
ATOM 1819 C CA . ARG B 1 86 ? 3.084 0.974 -4.512 1 97.81 86 ARG B CA 1
ATOM 1820 C C . ARG B 1 86 ? 3.309 0.264 -3.182 1 97.81 86 ARG B C 1
ATOM 1822 O O . ARG B 1 86 ? 3.771 0.875 -2.217 1 97.81 86 ARG B O 1
ATOM 1829 N N . ASN B 1 87 ? 3.018 -0.987 -3.043 1 98.25 87 ASN B N 1
ATOM 1830 C CA . ASN B 1 87 ? 3.043 -1.751 -1.8 1 98.25 87 ASN B CA 1
ATOM 1831 C C . ASN B 1 87 ? 4.293 -2.625 -1.705 1 98.25 87 ASN B C 1
ATOM 1833 O O . ASN B 1 87 ? 4.48 -3.531 -2.518 1 98.25 87 ASN B O 1
ATOM 1837 N N . ILE B 1 88 ? 5.109 -2.396 -0.692 1 97.69 88 ILE B N 1
ATOM 1838 C CA . ILE B 1 88 ? 6.398 -3.076 -0.598 1 97.69 88 ILE B CA 1
ATOM 1839 C C . ILE B 1 88 ? 6.18 -4.555 -0.291 1 97.69 88 ILE B C 1
ATOM 1841 O O . ILE B 1 88 ? 7 -5.398 -0.662 1 97.69 88 ILE B O 1
ATOM 1845 N N . GLU B 1 89 ? 5.141 -4.883 0.443 1 98.44 89 GLU B N 1
ATOM 1846 C CA . GLU B 1 89 ? 4.816 -6.281 0.701 1 98.44 89 GLU B CA 1
ATOM 1847 C C . GLU B 1 89 ? 4.527 -7.031 -0.598 1 98.44 89 GLU B C 1
ATOM 1849 O O . GLU B 1 89 ? 5.035 -8.133 -0.809 1 98.44 89 GLU B O 1
ATOM 1854 N N . MET B 1 90 ? 3.777 -6.41 -1.428 1 98.44 90 MET B N 1
ATOM 1855 C CA . MET B 1 90 ? 3.469 -7.008 -2.723 1 98.44 90 MET B CA 1
ATOM 1856 C C . MET B 1 90 ? 4.719 -7.109 -3.588 1 98.44 90 MET B C 1
ATOM 1858 O O . MET B 1 90 ? 4.926 -8.117 -4.27 1 98.44 90 MET B O 1
ATOM 1862 N N . GLN B 1 91 ? 5.488 -6.066 -3.568 1 97.62 91 GLN B N 1
ATOM 1863 C CA . GLN B 1 91 ? 6.734 -6.078 -4.328 1 97.62 91 GLN B CA 1
ATOM 1864 C C . GLN B 1 91 ? 7.645 -7.215 -3.877 1 97.62 91 GLN B C 1
ATOM 1866 O O . GLN B 1 91 ? 8.273 -7.883 -4.703 1 97.62 91 GLN B O 1
ATOM 1871 N N . TRP B 1 92 ? 7.699 -7.406 -2.609 1 98 92 TRP B N 1
ATOM 1872 C CA . TRP B 1 92 ? 8.461 -8.523 -2.07 1 98 92 TRP B CA 1
ATOM 1873 C C . TRP B 1 92 ? 7.867 -9.859 -2.523 1 98 92 TRP B C 1
ATOM 1875 O O . TRP B 1 92 ? 8.586 -10.734 -3.01 1 98 92 TRP B O 1
ATOM 1885 N N . LEU B 1 93 ? 6.594 -9.992 -2.41 1 98.06 93 LEU B N 1
ATOM 1886 C CA . LEU B 1 93 ? 5.867 -11.234 -2.68 1 98.06 93 LEU B CA 1
ATOM 1887 C C . LEU B 1 93 ? 6.008 -11.641 -4.141 1 98.06 93 LEU B C 1
ATOM 1889 O O . LEU B 1 93 ? 6.172 -12.82 -4.449 1 98.06 93 LEU B O 1
ATOM 1893 N N . LEU B 1 94 ? 6.035 -10.648 -5.039 1 97.5 94 LEU B N 1
ATOM 1894 C CA . LEU B 1 94 ? 6.008 -10.906 -6.473 1 97.5 94 LEU B CA 1
ATOM 1895 C C . LEU B 1 94 ? 7.391 -10.703 -7.09 1 97.5 94 LEU B C 1
ATOM 1897 O O . LEU B 1 94 ? 7.547 -10.781 -8.312 1 97.5 94 LEU B O 1
ATOM 1901 N N . GLU B 1 95 ? 8.328 -10.391 -6.25 1 96.12 95 GLU B N 1
ATOM 1902 C CA . GLU B 1 95 ? 9.672 -10.094 -6.734 1 96.12 95 GLU B CA 1
ATOM 1903 C C . GLU B 1 95 ? 9.648 -8.977 -7.777 1 96.12 95 GLU B C 1
ATOM 1905 O O . GLU B 1 95 ? 10.289 -9.086 -8.828 1 96.12 95 GLU B O 1
ATOM 1910 N N . ASP B 1 96 ? 8.727 -8.078 -7.57 1 95.12 96 ASP B N 1
ATOM 1911 C CA . ASP B 1 96 ? 8.594 -6.816 -8.297 1 95.12 96 ASP B CA 1
ATOM 1912 C C . ASP B 1 96 ? 7.996 -7.039 -9.68 1 95.12 96 ASP B C 1
ATOM 1914 O O . ASP B 1 96 ? 8.156 -6.207 -10.578 1 95.12 96 ASP B O 1
ATOM 1918 N N . ILE B 1 97 ? 7.434 -8.219 -9.891 1 95.56 97 ILE B N 1
ATOM 1919 C CA . ILE B 1 97 ? 6.594 -8.406 -11.062 1 95.56 97 ILE B CA 1
ATOM 1920 C C . ILE B 1 97 ? 5.289 -7.633 -10.898 1 95.56 97 ILE B C 1
ATOM 1922 O O . ILE B 1 97 ? 4.691 -7.633 -9.82 1 95.56 97 ILE B O 1
ATOM 1926 N N . ARG B 1 98 ? 4.852 -6.961 -11.977 1 96.12 98 ARG B N 1
ATOM 1927 C CA . ARG B 1 98 ? 3.693 -6.074 -11.898 1 96.12 98 ARG B CA 1
ATOM 1928 C C . ARG B 1 98 ? 2.721 -6.336 -13.039 1 96.12 98 ARG B C 1
ATOM 1930 O O . ARG B 1 98 ? 2.703 -5.594 -14.031 1 96.12 98 ARG B O 1
ATOM 1937 N N . PRO B 1 99 ? 1.941 -7.301 -12.883 1 95.94 99 PRO B N 1
ATOM 1938 C CA . PRO B 1 99 ? 0.927 -7.531 -13.914 1 95.94 99 PRO B CA 1
ATOM 1939 C C . PRO B 1 99 ? -0.095 -6.398 -14 1 95.94 99 PRO B C 1
ATOM 1941 O O . PRO B 1 99 ? -0.425 -5.781 -12.984 1 95.94 99 PRO B O 1
ATOM 1944 N N . ASN B 1 100 ? -0.619 -6.133 -15.18 1 95.75 100 ASN B N 1
ATOM 1945 C CA . ASN B 1 100 ? -1.664 -5.129 -15.344 1 95.75 100 ASN B CA 1
ATOM 1946 C C . ASN B 1 100 ? -3.037 -5.68 -14.969 1 95.75 100 ASN B C 1
ATOM 1948 O O . ASN B 1 100 ? -3.197 -6.891 -14.797 1 95.75 100 ASN B O 1
ATOM 1952 N N . TYR B 1 101 ? -3.994 -4.816 -14.781 1 97.38 101 TYR B N 1
ATOM 1953 C CA . TYR B 1 101 ? -5.293 -5.215 -14.258 1 97.38 101 TYR B CA 1
ATOM 1954 C C . TYR B 1 101 ? -6.02 -6.137 -15.234 1 97.38 101 TYR B C 1
ATOM 1956 O O . TYR B 1 101 ? -6.777 -7.016 -14.82 1 97.38 101 TYR B O 1
ATOM 1964 N N . HIS B 1 102 ? -5.793 -5.992 -16.547 1 96.88 102 HIS B N 1
ATOM 1965 C CA . HIS B 1 102 ? -6.438 -6.887 -17.5 1 96.88 102 HIS B CA 1
ATOM 1966 C C . HIS B 1 102 ? -5.992 -8.328 -17.297 1 96.88 102 HIS B C 1
ATOM 1968 O O . HIS B 1 102 ? -6.82 -9.242 -17.266 1 96.88 102 HIS B O 1
ATOM 1974 N N . SER B 1 103 ? -4.66 -8.531 -17.109 1 94.81 103 SER B N 1
ATOM 1975 C CA . SER B 1 103 ? -4.125 -9.867 -16.875 1 94.81 103 SER B CA 1
ATOM 1976 C C . SER B 1 103 ? -4.676 -10.477 -15.594 1 94.81 103 SER B C 1
ATOM 1978 O O . SER B 1 103 ? -5.02 -11.664 -15.562 1 94.81 103 SER B O 1
ATOM 1980 N N . ILE B 1 104 ? -4.789 -9.641 -14.578 1 96.69 104 ILE B N 1
ATOM 1981 C CA . ILE B 1 104 ? -5.297 -10.086 -13.281 1 96.69 104 ILE B CA 1
ATOM 1982 C C . ILE B 1 104 ? -6.758 -10.5 -13.422 1 96.69 104 ILE B C 1
ATOM 1984 O O . ILE B 1 104 ? -7.148 -11.586 -12.977 1 96.69 104 ILE B O 1
ATOM 1988 N N . SER B 1 105 ? -7.492 -9.672 -14.062 1 96.69 105 SER B N 1
ATOM 1989 C CA . SER B 1 105 ? -8.914 -9.922 -14.25 1 96.69 105 SER B CA 1
ATOM 1990 C C . SER B 1 105 ? -9.148 -11.148 -15.125 1 96.69 105 SER B C 1
ATOM 1992 O O . SER B 1 105 ? -10 -11.984 -14.82 1 96.69 105 SER B O 1
ATOM 1994 N N . ASP B 1 106 ? -8.445 -11.242 -16.203 1 94.69 106 ASP B N 1
ATOM 1995 C CA . ASP B 1 106 ? -8.586 -12.375 -17.125 1 94.69 106 ASP B CA 1
ATOM 1996 C C . ASP B 1 106 ? -8.266 -13.688 -16.422 1 94.69 106 ASP B C 1
ATOM 1998 O O . ASP B 1 106 ? -8.938 -14.703 -16.641 1 94.69 106 ASP B O 1
ATOM 2002 N N . PHE B 1 107 ? -7.258 -13.664 -15.672 1 93.94 107 PHE B N 1
ATOM 2003 C CA . PHE B 1 107 ? -6.898 -14.875 -14.938 1 93.94 107 PHE B CA 1
ATOM 2004 C C . PHE B 1 107 ? -8.062 -15.344 -14.062 1 93.94 107 PHE B C 1
ATOM 2006 O O . PHE B 1 107 ? -8.367 -16.531 -14.016 1 93.94 107 PHE B O 1
ATOM 2013 N N . ARG B 1 108 ? -8.586 -14.461 -13.305 1 95.12 108 ARG B N 1
ATOM 2014 C CA . ARG B 1 108 ? -9.711 -14.812 -12.438 1 95.12 108 ARG B CA 1
ATOM 2015 C C . ARG B 1 108 ? -10.875 -15.375 -13.25 1 95.12 108 ARG B C 1
ATOM 2017 O O . ARG B 1 108 ? -11.484 -16.375 -12.852 1 95.12 108 ARG B O 1
ATOM 2024 N N . LYS B 1 109 ? -11.203 -14.703 -14.289 1 94.69 109 LYS B N 1
ATOM 2025 C CA . LYS B 1 109 ? -12.297 -15.141 -15.148 1 94.69 109 LYS B CA 1
ATOM 2026 C C . LYS B 1 109 ? -12.047 -16.562 -15.672 1 94.69 109 LYS B C 1
ATOM 2028 O O . LYS B 1 109 ? -12.953 -17.391 -15.68 1 94.69 109 LYS B O 1
ATOM 2033 N N . ASP B 1 110 ? -10.875 -16.812 -16.078 1 92.62 110 ASP B N 1
ATOM 2034 C CA . ASP B 1 110 ? -10.516 -18.078 -16.719 1 92.62 110 ASP B CA 1
ATOM 2035 C C . ASP B 1 110 ? -10.344 -19.188 -15.68 1 92.62 110 ASP B C 1
ATOM 2037 O O . ASP B 1 110 ? -10.344 -20.375 -16.031 1 92.62 110 ASP B O 1
ATOM 2041 N N . ASN B 1 111 ? -10.141 -18.812 -14.438 1 93.75 111 ASN B N 1
ATOM 2042 C CA . ASN B 1 111 ? -9.812 -19.797 -13.422 1 93.75 111 ASN B CA 1
ATOM 2043 C C . ASN B 1 111 ? -10.695 -19.656 -12.188 1 93.75 111 ASN B C 1
ATOM 2045 O O . ASN B 1 111 ? -10.234 -19.844 -11.062 1 93.75 111 ASN B O 1
ATOM 2049 N N . SER B 1 112 ? -11.945 -19.281 -12.352 1 94.06 112 SER B N 1
ATOM 2050 C CA . SER B 1 112 ? -12.852 -18.953 -11.25 1 94.06 112 SER B CA 1
ATOM 2051 C C . SER B 1 112 ? -13.016 -20.141 -10.305 1 94.06 112 SER B C 1
ATOM 2053 O O . SER B 1 112 ? -12.914 -19.984 -9.086 1 94.06 112 SER B O 1
ATOM 2055 N N . ASN B 1 113 ? -13.234 -21.312 -10.805 1 94.75 113 ASN B N 1
ATOM 2056 C CA . ASN B 1 113 ? -13.445 -22.484 -9.969 1 94.75 113 ASN B CA 1
ATOM 2057 C C . ASN B 1 113 ? -12.172 -22.875 -9.219 1 94.75 113 ASN B C 1
ATOM 2059 O O . ASN B 1 113 ? -12.219 -23.203 -8.031 1 94.75 113 ASN B O 1
ATOM 2063 N N . ALA B 1 114 ? -11.062 -22.875 -9.922 1 94.75 114 ALA B N 1
ATOM 2064 C CA . ALA B 1 114 ? -9.781 -23.219 -9.297 1 94.75 114 ALA B CA 1
ATOM 2065 C C . ALA B 1 114 ? -9.438 -22.25 -8.18 1 94.75 114 ALA B C 1
ATOM 2067 O O . ALA B 1 114 ? -8.938 -22.641 -7.129 1 94.75 114 ALA B O 1
ATOM 2068 N N . LEU B 1 115 ? -9.742 -21.031 -8.391 1 95.81 115 LEU B N 1
ATOM 2069 C CA . LEU B 1 115 ? -9.477 -20 -7.387 1 95.81 115 LEU B CA 1
ATOM 2070 C C . LEU B 1 115 ? -10.344 -20.219 -6.152 1 95.81 115 LEU B C 1
ATOM 2072 O O . LEU B 1 115 ? -9.875 -20.047 -5.023 1 95.81 115 LEU B O 1
ATOM 2076 N N . LYS B 1 116 ? -11.57 -20.578 -6.363 1 95.94 116 LYS B N 1
ATOM 2077 C CA . LYS B 1 116 ? -12.453 -20.891 -5.242 1 95.94 116 LYS B CA 1
ATOM 2078 C C . LYS B 1 116 ? -11.875 -22 -4.383 1 95.94 116 LYS B C 1
ATOM 2080 O O . LYS B 1 116 ? -11.867 -21.906 -3.154 1 95.94 116 LYS B O 1
ATOM 2085 N N . GLN B 1 117 ? -11.438 -22.984 -5.051 1 95.56 117 GLN B N 1
ATOM 2086 C CA . GLN B 1 117 ? -10.844 -24.109 -4.336 1 95.56 117 GLN B CA 1
ATOM 2087 C C . GLN B 1 117 ? -9.57 -23.703 -3.613 1 95.56 117 GLN B C 1
ATOM 2089 O O . GLN B 1 117 ? -9.305 -24.156 -2.498 1 95.56 117 GLN B O 1
ATOM 2094 N N . LEU B 1 118 ? -8.805 -22.922 -4.297 1 96 118 LEU B N 1
ATOM 2095 C CA . LEU B 1 118 ? -7.586 -22.391 -3.689 1 96 118 LEU B CA 1
ATOM 2096 C C . LEU B 1 118 ? -7.902 -21.672 -2.387 1 96 118 LEU B C 1
ATOM 2098 O O . LEU B 1 118 ? -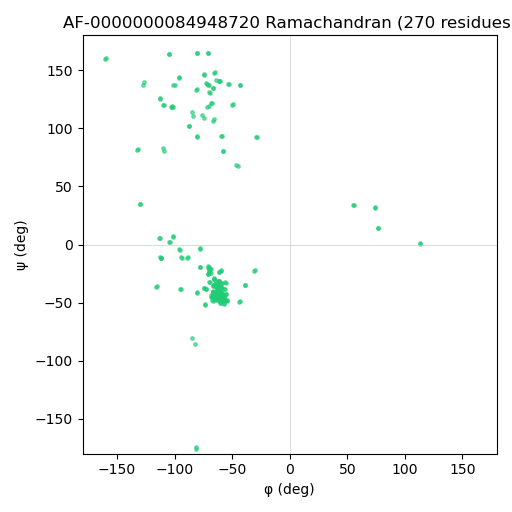7.227 -21.875 -1.375 1 96 118 LEU B O 1
ATOM 2102 N N . PHE B 1 119 ? -8.898 -20.797 -2.381 1 95.88 119 PHE B N 1
ATOM 2103 C CA . PHE B 1 119 ? -9.266 -20.031 -1.2 1 95.88 119 PHE B CA 1
ATOM 2104 C C . PHE B 1 119 ? -9.742 -20.938 -0.08 1 95.88 119 PHE B C 1
ATOM 2106 O O . PHE B 1 119 ? -9.383 -20.75 1.084 1 95.88 119 PHE B O 1
ATOM 2113 N N . LYS B 1 120 ? -10.508 -21.906 -0.467 1 95.12 120 LYS B N 1
ATOM 2114 C CA . LYS B 1 120 ? -10.969 -22.859 0.534 1 95.12 120 LYS B CA 1
ATOM 2115 C C . LYS B 1 120 ? -9.789 -23.547 1.219 1 95.12 120 LYS B C 1
ATOM 2117 O O . LYS B 1 120 ? -9.758 -23.656 2.445 1 95.12 120 LYS B O 1
ATOM 2122 N N . LEU B 1 121 ? -8.891 -24 0.423 1 94.56 121 LEU B N 1
ATOM 2123 C CA . LEU B 1 121 ? -7.703 -24.656 0.952 1 94.56 121 LEU B CA 1
ATOM 2124 C C . LEU B 1 121 ? -6.895 -23.688 1.82 1 94.56 121 LEU B C 1
ATOM 2126 O O . LEU B 1 121 ? -6.43 -24.062 2.898 1 94.56 121 LEU B O 1
ATOM 2130 N N . PHE B 1 122 ? -6.738 -22.516 1.4 1 95 122 PHE B N 1
ATOM 2131 C CA . PHE B 1 122 ? -5.973 -21.484 2.109 1 95 122 PHE B CA 1
ATOM 2132 C C . PHE B 1 122 ? -6.598 -21.188 3.467 1 95 122 PHE B C 1
ATOM 2134 O O . PHE B 1 122 ? -5.895 -21.125 4.477 1 95 122 PHE B O 1
ATOM 2141 N N . VAL B 1 123 ? -7.879 -21.031 3.543 1 93.19 123 VAL B N 1
ATOM 2142 C CA . VAL B 1 123 ? -8.602 -20.734 4.777 1 93.19 123 VAL B CA 1
ATOM 2143 C C . VAL B 1 123 ? -8.453 -21.906 5.754 1 93.19 123 VAL B C 1
ATOM 2145 O O . VAL B 1 123 ? -8.266 -21.688 6.953 1 93.19 123 VAL B O 1
ATOM 2148 N N . SER B 1 124 ? -8.594 -23.094 5.195 1 91.62 124 SER B N 1
ATOM 2149 C CA . SER B 1 124 ? -8.414 -24.266 6.039 1 91.62 124 SER B CA 1
ATOM 2150 C C . SER B 1 124 ? -7.023 -24.297 6.652 1 91.62 124 SER B C 1
ATOM 2152 O O . SER B 1 124 ? -6.863 -24.656 7.824 1 91.62 124 SER B O 1
ATOM 2154 N N . PHE B 1 125 ? -6.039 -23.875 5.898 1 89.31 125 PHE B N 1
ATOM 2155 C CA . PHE B 1 125 ? -4.66 -23.828 6.367 1 89.31 125 PHE B CA 1
ATOM 2156 C C . PHE B 1 125 ? -4.484 -22.781 7.449 1 89.31 125 PHE B C 1
ATOM 2158 O O . PHE B 1 125 ? -3.766 -22.984 8.43 1 89.31 125 PHE B O 1
ATOM 2165 N N . LEU B 1 126 ? -5.086 -21.562 7.238 1 88.44 126 LEU B N 1
ATOM 2166 C CA . LEU B 1 126 ? -5.012 -20.5 8.219 1 88.44 126 LEU B CA 1
ATOM 2167 C C . LEU B 1 126 ? -5.59 -20.938 9.562 1 88.44 126 LEU B C 1
ATOM 2169 O O . LEU B 1 126 ? -5.066 -20.578 10.617 1 88.44 126 LEU B O 1
ATOM 2173 N N . LYS B 1 127 ? -6.703 -21.625 9.539 1 86.25 127 LYS B N 1
ATOM 2174 C CA . LYS B 1 127 ? -7.363 -22.125 10.742 1 86.25 127 LYS B CA 1
ATOM 2175 C C . LYS B 1 127 ? -6.488 -23.141 11.477 1 86.25 127 LYS B C 1
ATOM 2177 O O . LYS B 1 127 ? -6.461 -23.172 12.703 1 86.25 127 LYS B O 1
ATOM 2182 N N . ASP B 1 128 ? -5.938 -23.938 10.828 1 79.12 128 ASP B N 1
ATOM 2183 C CA . ASP B 1 128 ? -5.051 -24.938 11.422 1 79.12 128 ASP B CA 1
ATOM 2184 C C . ASP B 1 128 ? -3.832 -24.281 12.062 1 79.12 128 ASP B C 1
ATOM 2186 O O . ASP B 1 128 ? -3.33 -24.75 13.078 1 79.12 128 ASP B O 1
ATOM 2190 N N . ALA B 1 129 ? -3.369 -23.203 11.414 1 71.12 129 ALA B N 1
ATOM 2191 C CA . ALA B 1 129 ? -2.219 -22.469 11.938 1 71.12 129 ALA B CA 1
ATOM 2192 C C . ALA B 1 129 ? -2.602 -21.656 13.164 1 71.12 129 ALA B C 1
ATOM 2194 O O . ALA B 1 129 ? -1.813 -21.531 14.109 1 71.12 129 ALA B O 1
ATOM 2195 N N . ASP B 1 130 ? -3.752 -20.781 13.016 1 62.44 130 ASP B N 1
ATOM 2196 C CA . ASP B 1 130 ? -4.262 -20 14.133 1 62.44 130 ASP B CA 1
ATOM 2197 C C . ASP B 1 130 ? -4.766 -20.906 15.258 1 62.44 130 ASP B C 1
ATOM 2199 O O . ASP B 1 130 ? -4.867 -20.484 16.406 1 62.44 130 ASP B O 1
ATOM 2203 N N . GLY B 1 131 ? -5.578 -21.953 14.914 1 55.62 131 GLY B N 1
ATOM 2204 C CA . GLY B 1 131 ? -6.008 -22.828 15.984 1 55.62 131 GLY B CA 1
ATOM 2205 C C . GLY B 1 131 ? -5 -22.922 17.109 1 55.62 131 GLY B C 1
ATOM 2206 O O . GLY B 1 131 ? -5.379 -23.078 18.281 1 55.62 131 GLY B O 1
ATOM 2207 N N . ASP B 1 132 ? -3.865 -22.641 16.828 1 47.97 132 ASP B N 1
ATOM 2208 C CA . ASP B 1 132 ? -3.115 -22.406 18.062 1 47.97 132 ASP B CA 1
ATOM 2209 C C . ASP B 1 132 ? -3.377 -21 18.594 1 47.97 132 ASP B C 1
ATOM 2211 O O . ASP B 1 132 ? -3.395 -20.797 19.812 1 47.97 132 ASP B O 1
ATOM 2215 N N . THR B 1 133 ? -3.475 -19.766 17.688 1 44.59 133 THR B N 1
ATOM 2216 C CA . THR B 1 133 ? -3.922 -18.438 18.125 1 44.59 133 THR B CA 1
ATOM 2217 C C . THR B 1 133 ? -5.285 -18.109 17.531 1 44.59 133 THR B C 1
ATOM 2219 O O . THR B 1 133 ? -5.43 -18 16.312 1 44.59 133 THR B O 1
ATOM 2222 N N . ILE B 1 134 ? -6.531 -18.359 17.812 1 40.28 134 ILE B N 1
ATOM 2223 C CA . ILE B 1 134 ? -7.91 -18.266 17.344 1 40.28 134 ILE B CA 1
ATOM 2224 C C . ILE B 1 134 ? -8.172 -16.859 16.797 1 40.28 134 ILE B C 1
ATOM 2226 O O . ILE B 1 134 ? -8.227 -15.898 17.562 1 40.28 134 ILE B O 1
ATOM 2230 N N . ILE B 1 135 ? -7.684 -16.266 15.688 1 37 135 ILE B N 1
ATOM 2231 C CA . ILE B 1 135 ? -8.133 -15.008 15.117 1 37 135 ILE B CA 1
ATOM 2232 C C . ILE B 1 135 ? -9.484 -15.211 14.422 1 37 135 ILE B C 1
ATOM 2234 O O . ILE B 1 135 ? -9.617 -16.078 13.562 1 37 135 ILE B O 1
ATOM 2238 N N . PRO B 1 136 ? -10.617 -14.734 14.883 1 40.06 136 PRO B N 1
ATOM 2239 C CA . PRO B 1 136 ? -11.945 -14.961 14.32 1 40.06 136 PRO B CA 1
ATOM 2240 C C . PRO B 1 136 ? -12.07 -14.492 12.875 1 40.06 136 PRO B C 1
ATOM 2242 O O . PRO B 1 136 ? -11.68 -13.359 12.555 1 40.06 136 PRO B O 1
ATOM 2245 N N . ILE B 1 137 ? -11.898 -15.172 11.836 1 31.19 137 ILE B N 1
ATOM 2246 C CA . ILE B 1 137 ? -12.25 -14.781 10.477 1 31.19 137 ILE B CA 1
ATOM 2247 C C . ILE B 1 137 ? -13.758 -14.57 10.375 1 31.19 137 ILE B C 1
ATOM 2249 O O . ILE B 1 137 ? -14.539 -15.32 10.977 1 31.19 137 ILE B O 1
#

Sequence (274 aa):
MQHIQGISRNQLQASSLEDKITSENPVRFIDAFVEHIDLQKVGFTAVILKKEGRPSFNIQVFLKIYLYGYLNGIRSSRKLEKECIRNIEMQWLLEDIRPNYHSISDFRKDNSNALKQLFKLFVSFLKDADGDTIIPIMQHIQGISRNQLQASSLEDKITSENPVRFIDAFVEHIDLQKVGFTAVILKKEGRPSFNIQVFLKIYLYGYLNGIRSSRKLEKECIRNIEMQWLLEDIRPNYHSISDFRKDNSNALKQLFKLFVSFLKDADGDTIIPI

InterPro domains:
  IPR008490 Transposase InsH, N-terminal [PF05598] (16-109)

pLDDT: mean 86.54, std 17.73, range [30.67, 98.56]

Radius of gyration: 21.24 Å; Cα contacts (8 Å, |Δi|>4): 287; chains: 2; bounding box: 37×60×54 Å

Secondary structure (DSSP, 8-state):
--PPP---TT--EEE-HHHHS-TT-HHHHHHHHHHHS-HHHHT--GGGTT--SS----HHHHHHHHHHHHHHT---HHHHHHHHHHBHHHHHHTTT----HHHHHHHHHHTHHHHHHHHHHHHHHHHHHHSSS----/--PPP---TT--EEE-HHHHS-TT-HHHHHHHHHHHS-HHHHT--GGGTT--SS----HHHHHHHHHHHHHHT---HHHHHHHHHHBHHHHHHHTT----HHHHHHHHHHTHHHHHHHHHHHHHHHHHHHTTS----

Solvent-accessible surface area (backbone atoms only — not comparable to full-atom values): 15676 Å² total; per-residue (Å²): 114,67,53,73,73,56,51,65,43,76,47,74,42,76,47,27,51,52,74,74,52,63,93,81,39,66,57,58,53,53,52,53,49,65,74,66,55,60,51,62,80,40,54,48,57,73,64,72,76,60,59,68,78,65,69,46,71,55,68,64,56,55,52,51,52,50,52,52,19,61,77,68,75,50,80,52,37,63,58,52,30,50,38,33,73,36,23,53,60,44,23,45,69,41,22,61,46,66,63,51,34,67,59,50,43,49,49,46,70,78,35,49,68,29,49,51,45,44,51,53,52,49,52,54,49,49,48,64,62,25,66,76,56,80,70,88,126,114,67,52,73,74,57,49,65,43,77,46,75,42,78,48,27,49,54,74,74,51,63,92,82,39,66,56,57,53,53,52,54,49,64,73,64,54,60,51,63,80,40,54,49,59,73,63,72,76,61,58,70,77,64,71,46,70,56,68,64,56,54,53,53,51,52,52,52,19,62,77,69,75,48,80,53,38,63,58,52,31,51,37,32,72,37,22,53,61,45,22,46,68,41,21,60,47,66,66,53,34,67,61,52,43,50,49,45,69,77,35,49,68,29,49,52,44,45,50,52,53,50,52,55,51,50,47,64,62,25,64,76,56,80,70,87,126